Protein 6XEP (pdb70)

CATH classification: 3.30.1330.10 (+1 more: 3.90.650.10)

Sequence (316 aa):
HHHHMSLAEFALIDRRIRARTLERDDDILLGIIGGDDAALLQPRANEQLVVTTADTLNSGVHFPVETRAFDIGWKTLAVNLSDDLAAMGARPAWCTLALSLPEASEDWIEEAFGDGFFALADQHDDIALIGGDTTRGPLSLSVTAMMGQVGRGQALRRDRAQQLGDDIWVSGTLGDAAGALRLWQQGALNLATATLLADYESSLRLRLLRPTPRVTLGLRLRAFAHAAVDVSSDGLLADLGHIAARSNVAAHVDADSLPISHALRELLGRDDARDCALRGGDDYELCFTAAADQRDALHYLAEESLDLPLTRIGRIADGQGVHVDGEAA

Nearest PDB structures (foldseek):
  6xep-assembly1_A-2  TM=1.003E+00  e=5.462E-72  Stenotrophomonas maltophilia K279a
  3mcq-assembly1_A-2  TM=9.379E-01  e=2.628E-37  Methylobacillus flagellatus KT
  6mfm-assembly1_B  TM=8.811E-01  e=3.855E-36  Acinetobacter baumannii
  7du3-assembly1_A  TM=8.772E-01  e=8.589E-35  Pseudomonas aeruginosa
  2zau-assembly1_C-2  TM=7.663E-01  e=7.505E-19  Aquifex aeolicus

Foldseek 3Di:
DFDKDKAPRDLCNVVLVVLQVPPPQWAADNPHRFIDGHDDPQKDKDKDKDKDADVPLDDNLAALLLCLQQQVLVRLLQCLQFLFQWEEKEKEWAAQDDDSVSVVSNVNNNCVQCVVRSYHYGMYIYGYDHTMMMMMIMTIGGVPQTAALAFFDAQWFKKWWAAFQLLVLLVVCVVVVNADLNDADPPVLNNVSSCLNRRAHAPNVNSNVCSVFFGHKFWAAQFQQVTNQSSQVNNVWEWEFELVQGHHDPSLPVPDPPVSSSCSRGGNGGNSIMMTIGHPVCPVVVVVVCVVVVIDMTGTTGIHHDGGYHYPRHRD

Structure (mmCIF, N/CA/C/O backbone):
data_6XEP
#
_entry.id   6XEP
#
_cell.length_a   80.440
_cell.length_b   88.810
_cell.length_c   44.270
_cell.angle_alpha   90.000
_cell.angle_beta   90.000
_cell.angle_gamma   90.000
#
_symmetry.space_group_name_H-M   'P 21 21 2'
#
loop_
_entity.id
_entity.type
_entity.pdbx_description
1 polymer 'Thiamine-monophosphate kinase'
2 non-polymer 1,2-ETHANEDIOL
3 non-polymer 'SODIUM ION'
4 water water
#
loop_
_atom_site.group_PDB
_atom_site.id
_atom_site.type_symbol
_atom_site.label_atom_id
_atom_site.label_alt_id
_atom_site.label_comp_id
_atom_site.label_asym_id
_atom_site.label_entity_id
_atom_site.label_seq_id
_atom_site.pdbx_PDB_ins_code
_atom_site.Cartn_x
_atom_site.Cartn_y
_atom_site.Cartn_z
_atom_site.occupancy
_atom_site.B_iso_or_equiv
_atom_site.auth_seq_id
_atom_site.auth_comp_id
_atom_site.auth_asym_id
_atom_site.auth_atom_id
_atom_site.pdbx_PDB_model_num
ATOM 1 N N . HIS A 1 5 ? 56.04938 37.26757 56.72123 1.000 54.88666 -3 HIS A N 1
ATOM 2 C CA . HIS A 1 5 ? 54.87873 36.83936 55.97004 1.000 44.11577 -3 HIS A CA 1
ATOM 3 C C . HIS A 1 5 ? 54.43691 37.92013 54.99235 1.000 42.43963 -3 HIS A C 1
ATOM 4 O O . HIS A 1 5 ? 55.27069 38.58962 54.40806 1.000 33.61744 -3 HIS A O 1
ATOM 6 N N . HIS A 1 6 ? 53.11589 38.05137 54.83870 1.000 39.46719 -2 HIS A N 1
ATOM 7 C CA . HIS A 1 6 ? 52.37290 38.96802 53.96320 1.000 32.54202 -2 HIS A CA 1
ATOM 8 C C . HIS A 1 6 ? 52.47261 38.61463 52.48263 1.000 39.05042 -2 HIS A C 1
ATOM 9 O O . HIS A 1 6 ? 52.04096 39.41184 51.63391 1.000 36.69165 -2 HIS A O 1
ATOM 16 N N . HIS A 1 7 ? 52.95299 37.41760 52.15343 1.000 33.01106 -1 HIS A N 1
ATOM 17 C CA . HIS A 1 7 ? 53.03057 36.95637 50.77182 1.000 31.63122 -1 HIS A CA 1
ATOM 18 C C . HIS A 1 7 ? 51.70706 37.13897 50.02905 1.000 28.45125 -1 HIS A C 1
ATOM 19 O O . HIS A 1 7 ? 50.61820 36.94453 50.58583 1.000 25.04148 -1 HIS A O 1
ATOM 26 N N . HIS A 1 8 ? 51.81063 37.55007 48.76423 1.000 24.46681 0 HIS A N 1
ATOM 27 C CA . HIS A 1 8 ? 50.68289 37.54858 47.83778 1.000 25.18826 0 HIS A CA 1
ATOM 28 C C . HIS A 1 8 ? 50.70006 36.25791 47.02854 1.000 35.30705 0 HIS A C 1
ATOM 29 O O . HIS A 1 8 ? 51.72061 35.91289 46.42831 1.000 36.75596 0 HIS A O 1
ATOM 36 N N . MET A 1 9 ? 49.57498 35.56138 46.98827 1.000 32.97669 1 MET A N 1
ATOM 37 C CA . MET A 1 9 ? 49.43868 34.36600 46.16347 1.000 32.35218 1 MET A CA 1
ATOM 38 C C . MET A 1 9 ? 48.58229 34.73556 44.95895 1.000 36.02782 1 MET A C 1
ATOM 39 O O . MET A 1 9 ? 47.39867 35.05413 45.11121 1.000 40.30121 1 MET A O 1
ATOM 44 N N . SER A 1 10 ? 49.17000 34.70956 43.77106 1.000 33.44043 2 SER A N 1
ATOM 45 C CA . SER A 1 10 ? 48.38405 34.92260 42.56332 1.000 43.38258 2 SER A CA 1
ATOM 46 C C . SER A 1 10 ? 47.97346 33.55933 41.99096 1.000 55.73059 2 SER A C 1
ATOM 47 O O . SER A 1 10 ? 48.03943 32.53323 42.67814 1.000 44.34142 2 SER A O 1
ATOM 50 N N . LEU A 1 11 ? 47.53910 33.54244 40.72682 1.000 61.01230 3 LEU A N 1
ATOM 51 C CA . LEU A 1 11 ? 47.18729 32.33340 39.98706 1.000 50.23709 3 LEU A CA 1
ATOM 52 C C . LEU A 1 11 ? 48.27958 31.27084 40.10310 1.000 47.32041 3 LEU A C 1
ATOM 53 O O . LEU A 1 11 ? 49.41840 31.58727 40.46636 1.000 59.35778 3 LEU A O 1
ATOM 58 N N . ALA A 1 12 ? 47.92681 30.01226 39.81869 1.000 53.75576 4 ALA A N 1
ATOM 59 C CA . ALA A 1 12 ? 48.78689 28.83066 39.91821 1.000 47.24666 4 ALA A CA 1
ATOM 60 C C . ALA A 1 12 ? 48.92116 28.38894 41.37074 1.000 47.25791 4 ALA A C 1
ATOM 61 O O . ALA A 1 12 ? 48.92206 27.18830 41.66255 1.000 45.02345 4 ALA A O 1
ATOM 63 N N . GLU A 1 13 ? 49.02233 29.35291 42.28818 1.000 55.03319 5 GLU A N 1
ATOM 64 C CA . GLU A 1 13 ? 48.99741 29.07447 43.71825 1.000 45.07168 5 GLU A CA 1
ATOM 65 C C . GLU A 1 13 ? 47.58692 29.09396 44.30670 1.000 39.79299 5 GLU A C 1
ATOM 66 O O . GLU A 1 13 ? 47.40792 28.66545 45.45198 1.000 36.60891 5 GLU A O 1
ATOM 68 N N . PHE A 1 14 ? 46.59557 29.59063 43.56401 1.000 29.99135 6 PHE A N 1
ATOM 69 C CA . PHE A 1 14 ? 45.23117 29.67341 44.07483 1.000 28.49415 6 PHE A CA 1
ATOM 70 C C . PHE A 1 14 ? 44.72906 28.30065 44.48520 1.000 27.96524 6 PHE A C 1
ATOM 71 O O . PHE A 1 14 ? 44.93180 27.31802 43.77408 1.000 25.85732 6 PHE A O 1
ATOM 79 N N . ALA A 1 15 ? 44.05119 28.23073 45.63419 1.000 30.69670 7 ALA A N 1
ATOM 80 C CA . ALA A 1 15 ? 43.41399 26.97143 46.00338 1.000 34.00552 7 ALA A CA 1
ATOM 81 C C . ALA A 1 15 ? 42.38125 26.55254 44.96193 1.000 26.85900 7 ALA A C 1
ATOM 82 O O . ALA A 1 15 ? 42.13391 25.35646 44.78155 1.000 32.66904 7 ALA A O 1
ATOM 84 N N . LEU A 1 16 ? 41.80263 27.52184 44.24996 1.000 24.52193 8 LEU A N 1
ATOM 85 C CA . LEU A 1 16 ? 40.74926 27.28696 43.27363 1.000 20.15321 8 LEU A CA 1
ATOM 86 C C . LEU A 1 16 ? 41.28208 27.02801 41.86334 1.000 22.36771 8 LEU A C 1
ATOM 87 O O . LEU A 1 16 ? 40.49094 26.99250 40.91490 1.000 18.81592 8 LEU A O 1
ATOM 92 N N . ILE A 1 17 ? 42.59346 26.84655 41.69838 1.000 21.55662 9 ILE A N 1
ATOM 93 C CA . ILE A 1 17 ? 43.16713 26.88469 40.35244 1.000 21.22968 9 ILE A CA 1
ATOM 94 C C . ILE A 1 17 ? 42.61032 25.76473 39.47378 1.000 19.59226 9 ILE A C 1
ATOM 95 O O . ILE A 1 17 ? 42.41734 25.94826 38.26372 1.000 17.25606 9 ILE A O 1
ATOM 100 N N . ASP A 1 18 ? 42.34410 24.58706 40.04590 1.000 19.90752 10 ASP A N 1
ATOM 101 C CA . ASP A 1 18 ? 41.83678 23.50080 39.20710 1.000 23.61725 10 ASP A CA 1
ATOM 102 C C . ASP A 1 18 ? 40.47437 23.85684 38.62714 1.000 18.90574 10 ASP A C 1
ATOM 103 O O . ASP A 1 18 ? 40.21424 23.65843 37.43476 1.000 17.59558 10 ASP A O 1
ATOM 108 N N . ARG A 1 19 ? 39.58284 24.38179 39.45855 1.000 14.91921 11 ARG A N 1
ATOM 109 C CA A ARG A 1 19 ? 38.28020 24.80539 38.95928 0.472 18.39154 11 ARG A CA 1
ATOM 110 C CA B ARG A 1 19 ? 38.28447 24.79072 38.94113 0.528 18.40619 11 ARG A CA 1
ATOM 111 C C . ARG A 1 19 ? 38.40536 26.00161 38.02091 1.000 15.98860 11 ARG A C 1
ATOM 112 O O . ARG A 1 19 ? 37.65180 26.10590 37.04545 1.000 16.19871 11 ARG A O 1
ATOM 127 N N . ILE A 1 20 ? 39.36027 26.90516 38.28228 1.000 13.12606 12 ILE A N 1
ATOM 128 C CA . ILE A 1 20 ? 39.60211 28.00723 37.35094 1.000 14.15996 12 ILE A CA 1
ATOM 129 C C . ILE A 1 20 ? 39.97344 27.46847 35.97493 1.000 13.69283 12 ILE A C 1
ATOM 130 O O . ILE A 1 20 ? 39.37974 27.84602 34.95985 1.000 17.86904 12 ILE A O 1
ATOM 135 N N . ARG A 1 21 ? 40.96853 26.57608 35.92028 1.000 20.02865 13 ARG A N 1
ATOM 136 C CA . ARG A 1 21 ? 41.43422 26.07317 34.63122 1.000 16.70839 13 ARG A CA 1
ATOM 137 C C . ARG A 1 21 ? 40.35242 25.27584 33.91560 1.000 23.44464 13 ARG A C 1
ATOM 138 O O . ARG A 1 21 ? 40.25356 25.32292 32.68567 1.000 24.19268 13 ARG A O 1
ATOM 146 N N . ALA A 1 22 ? 39.53887 24.52327 34.66353 1.000 17.67693 14 ALA A N 1
ATOM 147 C CA . ALA A 1 22 ? 38.48606 23.75126 34.02161 1.000 19.29967 14 ALA A CA 1
ATOM 148 C C . ALA A 1 22 ? 37.58055 24.66318 33.21025 1.000 23.87958 14 ALA A C 1
ATOM 149 O O . ALA A 1 22 ? 37.08157 24.27491 32.14229 1.000 24.60185 14 ALA A O 1
ATOM 151 N N . ARG A 1 23 ? 37.41153 25.89382 33.67277 1.000 18.88218 15 ARG A N 1
ATOM 152 C CA . ARG A 1 23 ? 36.54876 26.85532 33.00673 1.000 20.13138 15 ARG A CA 1
ATOM 153 C C . ARG A 1 23 ? 37.26108 27.63232 31.89992 1.000 27.51527 15 ARG A C 1
ATOM 154 O O . ARG A 1 23 ? 36.64459 27.91863 30.87041 1.000 29.60906 15 ARG A O 1
ATOM 162 N N . THR A 1 24 ? 38.55174 27.94319 32.04788 1.000 18.81826 16 THR A N 1
ATOM 163 C CA . THR A 1 24 ? 39.25127 28.60312 30.94694 1.000 18.62224 16 THR A CA 1
ATOM 164 C C . THR A 1 24 ? 39.52837 27.65380 29.78127 1.000 23.14858 16 THR A C 1
ATOM 165 O O . THR A 1 24 ? 39.71707 28.11344 28.64935 1.000 22.53363 16 THR A O 1
ATOM 169 N N . LEU A 1 25 ? 39.55684 26.33578 30.02408 1.000 22.53183 17 LEU A N 1
ATOM 170 C CA . LEU A 1 25 ? 39.78898 25.39869 28.93382 1.000 24.27526 17 LEU A CA 1
ATOM 171 C C . LEU A 1 25 ? 38.67880 25.47915 27.89373 1.000 28.28261 17 LEU A C 1
ATOM 172 O O . LEU A 1 25 ? 38.92339 25.23645 26.70991 1.000 34.65820 17 LEU A O 1
ATOM 177 N N . GLU A 1 26 ? 37.46405 25.84801 28.30699 1.000 25.80564 18 GLU A N 1
ATOM 178 C CA . GLU A 1 26 ? 36.32014 25.89794 27.40681 1.000 36.82915 18 GLU A CA 1
ATOM 179 C C . GLU A 1 26 ? 36.02107 27.30668 26.90228 1.000 35.18341 18 GLU A C 1
ATOM 180 O O . GLU A 1 26 ? 34.92825 27.54638 26.38084 1.000 40.63324 18 GLU A O 1
ATOM 186 N N . ARG A 1 27 ? 36.95601 28.24290 27.05880 1.000 29.67110 19 ARG A N 1
ATOM 187 C CA . ARG A 1 27 ? 36.78124 29.63465 26.64428 1.000 23.38993 19 ARG A CA 1
ATOM 188 C C . ARG A 1 27 ? 37.85418 29.94846 25.61207 1.000 24.81144 19 ARG A C 1
ATOM 189 O O . ARG A 1 27 ? 39.04363 29.95600 25.94194 1.000 27.46802 19 ARG A O 1
ATOM 197 N N . ASP A 1 28 ? 37.45769 30.21180 24.36318 1.000 23.87047 20 ASP A N 1
ATOM 198 C CA A ASP A 1 28 ? 38.46651 30.48425 23.34540 0.426 27.45013 20 ASP A CA 1
ATOM 199 C CA B ASP A 1 28 ? 38.45362 30.49201 23.33455 0.574 27.45112 20 ASP A CA 1
ATOM 200 C C . ASP A 1 28 ? 39.09058 31.87272 23.47560 1.000 26.86677 20 ASP A C 1
ATOM 201 O O . ASP A 1 28 ? 40.08449 32.14880 22.79270 1.000 30.75644 20 ASP A O 1
ATOM 210 N N . ASP A 1 29 ? 38.55329 32.74446 24.33402 1.000 22.82787 21 ASP A N 1
ATOM 211 C CA . ASP A 1 29 ? 39.09211 34.08708 24.54513 1.000 23.40187 21 ASP A CA 1
ATOM 212 C C . ASP A 1 29 ? 40.04937 34.15926 25.73078 1.000 19.88127 21 ASP A C 1
ATOM 213 O O . ASP A 1 29 ? 40.48782 35.25300 26.09700 1.000 21.25985 21 ASP A O 1
ATOM 218 N N . ILE A 1 30 ? 40.37381 33.02611 26.34328 1.000 17.53121 22 ILE A N 1
ATOM 219 C CA . ILE A 1 30 ? 41.23894 32.98364 27.51591 1.000 17.63343 22 ILE A CA 1
ATOM 220 C C . ILE A 1 30 ? 42.31057 31.93672 27.26929 1.000 20.45869 22 ILE A C 1
ATOM 221 O O . ILE A 1 30 ? 41.99426 30.76185 27.04813 1.000 23.75808 22 ILE A O 1
ATOM 226 N N . LEU A 1 31 ? 43.56421 32.34806 27.32161 1.000 18.40848 23 LEU A N 1
ATOM 227 C CA . LEU A 1 31 ? 44.69158 31.43462 27.17744 1.000 20.47382 23 LEU A CA 1
ATOM 228 C C . LEU A 1 31 ? 45.27401 31.23617 28.57203 1.000 24.74586 23 LEU A C 1
ATOM 229 O O . LEU A 1 31 ? 45.85146 32.16700 29.14184 1.000 19.59051 23 LEU A O 1
ATOM 234 N N . LEU A 1 32 ? 45.09969 30.03789 29.13508 1.000 21.61085 24 LEU A N 1
ATOM 235 C CA . LEU A 1 32 ? 45.60341 29.75269 30.48554 1.000 23.81900 24 LEU A CA 1
ATOM 236 C C . LEU A 1 32 ? 45.94659 28.25900 30.55338 1.000 28.79261 24 LEU A C 1
ATOM 237 O O . LEU A 1 32 ? 45.09269 27.42319 30.85264 1.000 36.26192 24 LEU A O 1
ATOM 242 N N . GLY A 1 33 ? 47.18893 27.94622 30.28823 1.000 34.61776 25 GLY A N 1
ATOM 243 C CA . GLY A 1 33 ? 47.60860 26.56138 30.29201 1.000 38.69589 25 GLY A CA 1
ATOM 244 C C . GLY A 1 33 ? 47.99706 26.07559 31.67048 1.000 36.56225 25 GLY A C 1
ATOM 245 O O . GLY A 1 33 ? 48.09879 26.84828 32.62808 1.000 28.86358 25 GLY A O 1
ATOM 246 N N A ILE A 1 34 ? 48.18655 24.75599 31.75912 0.496 35.67944 26 ILE A N 1
ATOM 247 N N B ILE A 1 34 ? 48.20475 24.75805 31.76209 0.504 35.67532 26 ILE A N 1
ATOM 248 C CA A ILE A 1 34 ? 48.85885 24.18548 32.91323 0.496 34.81757 26 ILE A CA 1
ATOM 249 C CA B ILE A 1 34 ? 48.62029 24.14708 33.02096 0.504 34.57881 26 ILE A CA 1
ATOM 250 C C A ILE A 1 34 ? 50.22402 24.83631 33.02530 0.496 27.92430 26 ILE A C 1
ATOM 251 C C B ILE A 1 34 ? 49.88388 24.81512 33.53878 0.504 28.67721 26 ILE A C 1
ATOM 252 O O A ILE A 1 34 ? 50.89629 25.09076 32.01852 0.496 32.26287 26 ILE A O 1
ATOM 253 O O B ILE A 1 34 ? 49.99123 25.14766 34.72438 0.504 33.06950 26 ILE A O 1
ATOM 262 N N A GLY A 1 35 ? 50.63604 25.12339 34.24382 0.496 29.96979 27 GLY A N 1
ATOM 263 N N B GLY A 1 35 ? 50.85333 25.02537 32.65989 0.504 29.81044 27 GLY A N 1
ATOM 264 C CA A GLY A 1 35 ? 51.87715 25.86725 34.39693 0.496 36.24185 27 GLY A CA 1
ATOM 265 C CA B GLY A 1 35 ? 52.08428 25.68206 33.03714 0.504 29.88442 27 GLY A CA 1
ATOM 266 C C A GLY A 1 35 ? 51.76607 27.37592 34.28215 0.496 37.17629 27 GLY A C 1
ATOM 267 C C B GLY A 1 35 ? 52.06510 27.16238 32.72366 0.504 33.69260 27 GLY A C 1
ATOM 268 O O A GLY A 1 35 ? 52.31549 28.08891 35.12868 0.496 36.85941 27 GLY A O 1
ATOM 269 O O B GLY A 1 35 ? 52.94562 27.66034 32.01460 0.504 33.72835 27 GLY A O 1
ATOM 270 N N . ASP A 1 36 ? 51.06751 27.87573 33.24916 1.000 36.30107 28 ASP A N 1
ATOM 271 C CA . ASP A 1 36 ? 50.92016 29.31381 33.02299 1.000 29.78840 28 ASP A CA 1
ATOM 272 C C . ASP A 1 36 ? 50.65450 30.03987 34.32613 1.000 28.00179 28 ASP A C 1
ATOM 273 O O . ASP A 1 36 ? 49.81303 29.61839 35.12626 1.000 35.49467 28 ASP A O 1
ATOM 278 N N . ASP A 1 37 ? 51.35959 31.14537 34.52390 1.000 28.04808 29 ASP A N 1
ATOM 279 C CA . ASP A 1 37 ? 51.24406 31.92413 35.74367 1.000 24.65617 29 ASP A CA 1
ATOM 280 C C . ASP A 1 37 ? 50.25475 33.07074 35.62038 1.000 30.51661 29 ASP A C 1
ATOM 281 O O . ASP A 1 37 ? 49.93375 33.70314 36.62754 1.000 25.23809 29 ASP A O 1
ATOM 286 N N . ALA A 1 38 ? 49.76271 33.34927 34.41885 1.000 20.33688 30 ALA A N 1
ATOM 287 C CA . ALA A 1 38 ? 48.77922 34.40470 34.23105 1.000 18.41533 30 ALA A CA 1
ATOM 288 C C . ALA A 1 38 ? 48.04819 34.13710 32.92613 1.000 19.59290 30 ALA A C 1
ATOM 289 O O . ALA A 1 38 ? 48.62011 33.57776 31.98600 1.000 20.14166 30 ALA A O 1
ATOM 291 N N . ALA A 1 39 ? 46.79303 34.54664 32.87816 1.000 16.03722 31 ALA A N 1
ATOM 292 C CA . ALA A 1 39 ? 45.97621 34.32288 31.69863 1.000 17.54939 31 ALA A CA 1
ATOM 293 C C . ALA A 1 39 ? 46.16922 35.45082 30.69274 1.000 21.74528 31 ALA A C 1
ATOM 294 O O . ALA A 1 39 ? 46.34256 36.61460 31.06081 1.000 20.29990 31 ALA A O 1
ATOM 296 N N . LEU A 1 40 ? 46.13245 35.10075 29.41820 1.000 17.42751 32 LEU A N 1
ATOM 297 C CA . LEU A 1 40 ? 46.08817 36.09155 28.35010 1.000 18.00053 32 LEU A CA 1
ATOM 298 C C . LEU A 1 40 ? 44.64457 36.17178 27.87207 1.000 18.98933 32 LEU A C 1
ATOM 299 O O . LEU A 1 40 ? 44.05613 35.14881 27.50852 1.000 17.62542 32 LEU A O 1
ATOM 304 N N . LEU A 1 41 ? 44.07291 37.37493 27.87849 1.000 18.34900 33 LEU A N 1
ATOM 305 C CA . LEU A 1 41 ? 42.67965 37.57097 27.50331 1.000 20.14396 33 LEU A CA 1
ATOM 306 C C . LEU A 1 41 ? 42.57296 38.24907 26.14162 1.000 21.02994 33 LEU A C 1
ATOM 307 O O . LEU A 1 41 ? 43.35709 39.15596 25.81894 1.000 21.59611 33 LEU A O 1
ATOM 312 N N . GLN A 1 42 ? 41.59831 37.80601 25.34329 1.000 18.67381 34 GLN A N 1
ATOM 313 C CA . GLN A 1 42 ? 41.36950 38.37647 24.01880 1.000 19.40121 34 GLN A CA 1
ATOM 314 C C . GLN A 1 42 ? 40.05468 39.14995 24.00376 1.000 24.89629 34 GLN A C 1
ATOM 315 O O . GLN A 1 42 ? 38.97526 38.53726 23.94168 1.000 23.28880 34 GLN A O 1
ATOM 321 N N . PRO A 1 43 ? 40.08066 40.47939 24.06760 1.000 21.13059 35 PRO A N 1
ATOM 322 C CA . PRO A 1 43 ? 38.83185 41.24378 23.99524 1.000 27.30041 35 PRO A CA 1
ATOM 323 C C . PRO A 1 43 ? 38.23576 41.13829 22.60357 1.000 34.28831 35 PRO A C 1
ATOM 324 O O . PRO A 1 43 ? 38.91426 40.78377 21.63704 1.000 31.83249 35 PRO A O 1
ATOM 328 N N . ARG A 1 44 ? 36.94888 41.45481 22.49596 1.000 30.37470 36 ARG A N 1
ATOM 329 C CA . ARG A 1 44 ? 36.38163 41.62363 21.15973 1.000 35.61779 36 ARG A CA 1
ATOM 330 C C . ARG A 1 44 ? 36.79793 42.97913 20.59729 1.000 32.05178 36 ARG A C 1
ATOM 331 O O . ARG A 1 44 ? 36.65349 44.01632 21.25707 1.000 36.09375 36 ARG A O 1
ATOM 339 N N . ALA A 1 45 ? 37.31990 42.95620 19.36768 1.000 37.31776 37 ALA A N 1
ATOM 340 C CA . ALA A 1 45 ? 37.93653 44.14167 18.78347 1.000 43.48497 37 ALA A CA 1
ATOM 341 C C . ALA A 1 45 ? 36.94449 45.28783 18.62106 1.000 41.71562 37 ALA A C 1
ATOM 342 O O . ALA A 1 45 ? 37.28937 46.45203 18.86719 1.000 46.70104 37 ALA A O 1
ATOM 344 N N . ASN A 1 46 ? 35.72067 44.99598 18.18319 1.000 32.30280 38 ASN A N 1
ATOM 345 C CA . ASN A 1 46 ? 34.75661 46.06991 17.96446 1.000 32.74433 38 ASN A CA 1
ATOM 346 C C . ASN A 1 46 ? 33.92163 46.38104 19.19756 1.000 31.49682 38 ASN A C 1
ATOM 347 O O . ASN A 1 46 ? 33.03179 47.23179 19.11826 1.000 47.14497 38 ASN A O 1
ATOM 349 N N . GLU A 1 47 ? 34.19109 45.74361 20.33265 1.000 24.41047 39 GLU A N 1
ATOM 350 C CA . GLU A 1 47 ? 33.44169 46.01806 21.54673 1.000 22.87490 39 GLU A CA 1
ATOM 351 C C . GLU A 1 47 ? 34.29957 46.81894 22.51668 1.000 31.42837 39 GLU A C 1
ATOM 352 O O . GLU A 1 47 ? 35.52723 46.87818 22.40317 1.000 27.67150 39 GLU A O 1
ATOM 358 N N . GLN A 1 48 ? 33.63219 47.47159 23.45272 1.000 26.40190 40 GLN A N 1
ATOM 359 C CA . GLN A 1 48 ? 34.31816 48.20774 24.50091 1.000 25.44836 40 GLN A CA 1
ATOM 360 C C . GLN A 1 48 ? 34.21933 47.45173 25.81587 1.000 22.96889 40 GLN A C 1
ATOM 361 O O . GLN A 1 48 ? 33.25988 46.71310 26.06035 1.000 22.23469 40 GLN A O 1
ATOM 367 N N . LEU A 1 49 ? 35.23463 47.63518 26.66053 1.000 17.96117 41 LEU A N 1
ATOM 368 C CA . LEU A 1 49 ? 35.26789 47.03457 27.98309 1.000 16.54480 41 LEU A CA 1
ATOM 369 C C . LEU A 1 49 ? 34.73423 48.01147 29.01429 1.000 18.55804 41 LEU A C 1
ATOM 370 O O . LEU A 1 49 ? 35.04047 49.20493 28.96647 1.000 16.67951 41 LEU A O 1
ATOM 375 N N . VAL A 1 50 ? 33.98066 47.49089 29.97116 1.000 17.18934 42 VAL A N 1
ATOM 376 C CA . VAL A 1 50 ? 33.61058 48.25447 31.15698 1.000 16.41153 42 VAL A CA 1
ATOM 377 C C . VAL A 1 50 ? 33.98509 47.42068 32.36502 1.000 20.47428 42 VAL A C 1
ATOM 378 O O . VAL A 1 50 ? 33.93116 46.18893 32.33686 1.000 18.75885 42 VAL A O 1
ATOM 382 N N . VAL A 1 51 ? 34.38737 48.09680 33.42907 1.000 14.09870 43 VAL A N 1
ATOM 383 C CA . VAL A 1 51 ? 34.99408 47.42605 34.56400 1.000 12.98616 43 VAL A CA 1
ATOM 384 C C . VAL A 1 51 ? 34.32233 47.93118 35.82366 1.000 18.35954 43 VAL A C 1
ATOM 385 O O . VAL A 1 51 ? 34.11447 49.14434 35.97551 1.000 19.60405 43 VAL A O 1
ATOM 389 N N . THR A 1 52 ? 33.97904 47.00915 36.71501 1.000 14.11487 44 THR A N 1
ATOM 390 C CA A THR A 1 52 ? 33.37170 47.31892 37.99926 0.673 15.39405 44 THR A CA 1
ATOM 391 C CA B THR A 1 52 ? 33.41588 47.37895 37.99738 0.327 15.53048 44 THR A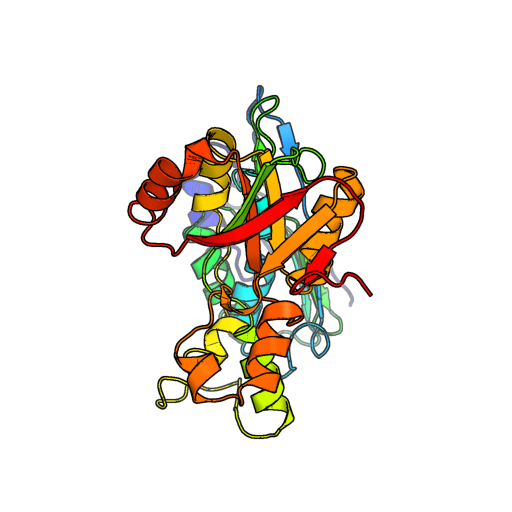 CA 1
ATOM 392 C C . THR A 1 52 ? 34.20756 46.69908 39.10202 1.000 17.92311 44 THR A C 1
ATOM 393 O O . THR A 1 52 ? 34.87824 45.69282 38.88759 1.000 18.58054 44 THR A O 1
ATOM 400 N N . ALA A 1 53 ? 34.15377 47.29504 40.29130 1.000 15.32522 45 ALA A N 1
ATOM 401 C CA . ALA A 1 53 ? 34.91240 46.74128 41.40160 1.000 18.17773 45 ALA A CA 1
ATOM 402 C C . ALA A 1 53 ? 34.15290 47.03858 42.67848 1.000 24.60037 45 ALA A C 1
ATOM 403 O O . ALA A 1 53 ? 33.64360 48.14413 42.85015 1.000 24.00415 45 ALA A O 1
ATOM 405 N N . ASP A 1 54 ? 34.09252 46.05012 43.56236 1.000 23.29243 46 ASP A N 1
ATOM 406 C CA . ASP A 1 54 ? 33.38169 46.16447 44.82911 1.000 19.98866 46 ASP A CA 1
ATOM 407 C C . ASP A 1 54 ? 34.15095 45.36344 45.86273 1.000 21.11441 46 ASP A C 1
ATOM 408 O O . ASP A 1 54 ? 34.71035 44.31204 45.54169 1.000 20.74572 46 ASP A O 1
ATOM 413 N N . THR A 1 55 ? 34.19375 45.85827 47.09388 1.000 14.71070 47 THR A N 1
ATOM 414 C CA . THR A 1 55 ? 34.78673 45.10505 48.18722 1.000 14.87179 47 THR A CA 1
ATOM 415 C C . THR A 1 55 ? 33.69636 44.81114 49.19993 1.000 15.21912 47 THR A C 1
ATOM 416 O O . THR A 1 55 ? 32.91702 45.70244 49.53590 1.000 15.59880 47 THR A O 1
ATOM 420 N N . LEU A 1 56 ? 33.62330 43.56698 49.65826 1.000 13.73032 48 LEU A N 1
ATOM 421 C CA . LEU A 1 56 ? 32.74308 43.19827 50.76118 1.000 13.35764 48 LEU A CA 1
ATOM 422 C C . LEU A 1 56 ? 33.61743 42.86416 51.95657 1.000 12.91398 48 LEU A C 1
ATOM 423 O O . LEU A 1 56 ? 34.51164 42.01453 51.85791 1.000 13.39925 48 LEU A O 1
ATOM 428 N N . ASN A 1 57 ? 33.36075 43.53478 53.07440 1.000 13.29443 49 ASN A N 1
ATOM 429 C CA . ASN A 1 57 ? 34.11686 43.36233 54.30493 1.000 13.25942 49 ASN A CA 1
ATOM 430 C C . ASN A 1 57 ? 33.25547 42.70442 55.37040 1.000 14.44347 49 ASN A C 1
ATOM 431 O O . ASN A 1 57 ? 32.09149 43.07879 55.55465 1.000 14.70715 49 ASN A O 1
ATOM 436 N N . SER A 1 58 ? 33.85763 41.74227 56.08132 1.000 13.48849 50 SER A N 1
ATOM 437 C CA . SER A 1 58 ? 33.18270 41.00452 57.14301 1.000 12.80049 50 SER A CA 1
ATOM 438 C C . SER A 1 58 ? 32.66854 41.94774 58.22412 1.000 15.20935 50 SER A C 1
ATOM 439 O O . SER A 1 58 ? 33.38059 42.84988 58.68399 1.000 14.95961 50 SER A O 1
ATOM 442 N N . GLY A 1 59 ? 31.41229 41.74456 58.62102 1.000 15.16080 51 GLY A N 1
ATOM 443 C CA . GLY A 1 59 ? 30.77273 42.60265 59.58915 1.000 17.11373 51 GLY A CA 1
ATOM 444 C C . GLY A 1 59 ? 30.20145 43.88904 59.03413 1.000 18.02321 51 GLY A C 1
ATOM 445 O O . GLY A 1 59 ? 29.37785 44.52399 59.70837 1.000 21.94075 51 GLY A O 1
ATOM 446 N N . VAL A 1 60 ? 30.59725 44.28675 57.82559 1.000 15.75024 52 VAL A N 1
ATOM 447 C CA . VAL A 1 60 ? 30.14083 45.51945 57.18806 1.000 14.78520 52 VAL A CA 1
ATOM 448 C C . VAL A 1 60 ? 29.10962 45.16696 56.12748 1.000 15.84444 52 VAL A C 1
ATOM 449 O O . VAL A 1 60 ? 27.92586 45.50696 56.25064 1.000 18.55633 52 VAL A O 1
ATOM 453 N N . HIS A 1 61 ? 29.54423 44.46358 55.08171 1.000 11.24621 53 HIS A N 1
ATOM 454 C CA . HIS A 1 61 ? 28.65774 44.14320 53.97733 1.000 13.85501 53 HIS A CA 1
ATOM 455 C C . HIS A 1 61 ? 27.96324 42.80609 54.16576 1.000 13.82334 53 HIS A C 1
ATOM 456 O O . HIS A 1 61 ? 27.05432 42.47354 53.39117 1.000 16.19275 53 HIS A O 1
ATOM 463 N N . PHE A 1 62 ? 28.37791 42.02844 55.16432 1.000 14.03200 54 PHE A N 1
ATOM 464 C CA . PHE A 1 62 ? 27.70692 40.77182 55.47574 1.000 16.29914 54 PHE A CA 1
ATOM 465 C C . PHE A 1 62 ? 27.93689 40.48344 56.94753 1.000 15.12576 54 PHE A C 1
ATOM 466 O O . PHE A 1 62 ? 29.03246 40.76426 57.46786 1.000 14.25233 54 PHE A O 1
ATOM 474 N N . PRO A 1 63 ? 26.92861 39.98267 57.65349 1.000 15.13710 55 PRO A N 1
ATOM 475 C CA . PRO A 1 63 ? 27.14066 39.58834 59.05182 1.000 13.54103 55 PRO A CA 1
ATOM 476 C C . PRO A 1 63 ? 28.23568 38.53811 59.15284 1.000 14.98932 55 PRO A C 1
ATOM 477 O O . PRO A 1 63 ? 28.45478 37.74896 58.23284 1.000 16.11214 55 PRO A O 1
ATOM 481 N N . VAL A 1 64 ? 28.96194 38.56258 60.27189 1.000 16.63914 56 VAL A N 1
ATOM 482 C CA . VAL A 1 64 ? 30.13947 37.70715 60.38134 1.000 20.44406 56 VAL A CA 1
ATOM 483 C C . VAL A 1 64 ? 29.76415 36.23403 60.27228 1.000 17.07475 56 VAL A C 1
ATOM 484 O O . VAL A 1 64 ? 30.53470 35.42785 59.73939 1.000 20.87836 56 VAL A O 1
ATOM 488 N N . GLU A 1 65 ? 28.55915 35.86624 60.69697 1.000 17.13428 57 GLU A N 1
ATOM 489 C CA . GLU A 1 65 ? 28.17016 34.47029 60.63317 1.000 17.95610 57 GLU A CA 1
ATOM 490 C C . GLU A 1 65 ? 27.75732 34.02098 59.22907 1.000 16.96366 57 GLU A C 1
ATOM 491 O O . GLU A 1 65 ? 27.42370 32.85046 59.06663 1.000 15.29787 57 GLU A O 1
ATOM 497 N N . THR A 1 66 ? 27.77500 34.90034 58.22588 1.000 15.90425 58 THR A N 1
ATOM 498 C CA . THR A 1 66 ? 27.45975 34.47768 56.85882 1.000 16.75441 58 THR A CA 1
ATOM 499 C C . THR A 1 66 ? 28.38573 33.33777 56.44048 1.000 16.93843 58 THR A C 1
ATOM 500 O O . THR A 1 66 ? 29.60126 33.39680 56.65264 1.000 13.78698 58 THR A O 1
ATOM 504 N N . ARG A 1 67 ? 27.80688 32.28715 55.86167 1.000 14.45435 59 ARG A N 1
ATOM 505 C CA . ARG A 1 67 ? 28.60173 31.12280 55.47266 1.000 14.30337 59 ARG A CA 1
ATOM 506 C C . ARG A 1 67 ? 29.42009 31.39822 54.21391 1.000 14.12622 59 ARG A C 1
ATOM 507 O O . ARG A 1 67 ? 29.07553 32.24294 53.38871 1.000 13.03490 59 ARG A O 1
ATOM 515 N N . ALA A 1 68 ? 30.52003 30.65011 54.06949 1.000 13.55240 60 ALA A N 1
ATOM 516 C CA . ALA A 1 68 ? 31.44875 30.85176 52.95311 1.000 12.68151 60 ALA A CA 1
ATOM 517 C C . ALA A 1 68 ? 30.75603 30.81658 51.58809 1.000 12.52142 60 ALA A C 1
ATOM 518 O O . ALA A 1 68 ? 31.03035 31.65530 50.72147 1.000 12.18756 60 ALA A O 1
ATOM 520 N N . PHE A 1 69 ? 29.88590 29.82509 51.35510 1.000 13.49570 61 PHE A N 1
ATOM 521 C CA . PHE A 1 69 ? 29.20513 29.75748 50.05841 1.000 12.84520 61 PHE A CA 1
ATOM 522 C C . PHE A 1 69 ? 28.45898 31.05246 49.75966 1.000 14.80604 61 PHE A C 1
ATOM 523 O O . PHE A 1 69 ? 28.49339 31.55629 48.63563 1.000 12.65609 61 PHE A O 1
ATOM 531 N N . ASP A 1 70 ? 27.76067 31.59443 50.74862 1.000 12.73726 62 ASP A N 1
ATOM 532 C CA . ASP A 1 70 ? 26.96428 32.80114 50.51369 1.000 12.47547 62 ASP A CA 1
ATOM 533 C C . ASP A 1 70 ? 27.84053 34.02597 50.31104 1.000 14.76308 62 ASP A C 1
ATOM 534 O O . ASP A 1 70 ? 27.48855 34.92430 49.53495 1.000 11.70719 62 ASP A O 1
ATOM 539 N N . ILE A 1 71 ? 28.98278 34.08080 50.99855 1.000 13.65356 63 ILE A N 1
ATOM 540 C CA . ILE A 1 71 ? 29.93605 35.15724 50.75913 1.000 12.47665 63 ILE A CA 1
ATOM 541 C C . ILE A 1 71 ? 30.46248 35.08473 49.33295 1.000 14.36414 63 ILE A C 1
ATOM 542 O O . ILE A 1 71 ? 30.58323 36.10651 48.64793 1.000 12.49270 63 ILE A O 1
ATOM 547 N N . GLY A 1 72 ? 30.78894 33.87735 48.86401 1.000 12.44989 64 GLY A N 1
ATOM 548 C CA . GLY A 1 72 ? 31.25970 33.73038 47.49512 1.000 12.84014 64 GLY A CA 1
ATOM 549 C C . GLY A 1 72 ? 30.22333 34.14383 46.47021 1.000 14.47391 64 GLY A C 1
ATOM 550 O O . GLY A 1 72 ? 30.52830 34.86874 45.51316 1.000 15.95924 64 GLY A O 1
ATOM 551 N N . TRP A 1 73 ? 28.98117 33.71608 46.66686 1.000 11.89691 65 TRP A N 1
ATOM 552 C CA . TRP A 1 73 ? 27.89852 34.11392 45.76694 1.000 12.89142 65 TRP A CA 1
ATOM 553 C C . TRP A 1 73 ? 27.71085 35.63230 45.76996 1.000 12.92115 65 TRP A C 1
ATOM 554 O O . TRP A 1 73 ? 27.73289 36.28395 44.71702 1.000 11.29133 65 TRP A O 1
ATOM 565 N N . LYS A 1 74 ? 27.52521 36.21377 46.95477 1.000 11.23257 66 LYS A N 1
ATOM 566 C CA . LYS A 1 74 ? 27.12260 37.60944 47.01513 1.000 10.45524 66 LYS A CA 1
ATOM 567 C C . LYS A 1 74 ? 28.23990 38.52784 46.54767 1.000 12.36401 66 LYS A C 1
ATOM 568 O O . LYS A 1 74 ? 27.97317 39.53714 45.88448 1.000 13.54950 66 LYS A O 1
ATOM 574 N N . THR A 1 75 ? 29.50253 38.17185 46.84120 1.000 11.51987 67 THR A N 1
ATOM 575 C CA . THR A 1 75 ? 30.61213 39.01616 46.38963 1.000 12.77857 67 THR A CA 1
ATOM 576 C C . THR A 1 75 ? 30.57830 39.18403 44.87034 1.000 14.88878 67 THR A C 1
ATOM 577 O O . THR A 1 75 ? 30.69317 40.30214 44.34992 1.000 15.74326 67 THR A O 1
ATOM 581 N N . LEU A 1 76 ? 30.35057 38.09426 44.14248 1.000 13.94199 68 LEU A N 1
ATOM 582 C CA . LEU A 1 76 ? 30.24352 38.20564 42.69079 1.000 13.02878 68 LEU A CA 1
ATOM 583 C C . LEU A 1 76 ? 28.92511 38.85646 42.26842 1.000 12.29991 68 LEU A C 1
ATOM 584 O O . LEU A 1 76 ? 28.89440 39.62175 41.30026 1.000 13.17457 68 LEU A O 1
ATOM 589 N N . ALA A 1 77 ? 27.82587 38.54896 42.96156 1.000 10.96730 69 ALA A N 1
ATOM 590 C CA . ALA A 1 77 ? 26.52359 39.07358 42.56306 1.000 12.63596 69 ALA A CA 1
ATOM 591 C C . ALA A 1 77 ? 26.50411 40.60164 42.54247 1.000 12.85127 69 ALA A C 1
ATOM 592 O O . ALA A 1 77 ? 25.85413 41.20377 41.68010 1.000 13.78632 69 ALA A O 1
ATOM 594 N N . VAL A 1 78 ? 27.17922 41.24485 43.49604 1.000 13.19765 70 VAL A N 1
ATOM 595 C CA . VAL A 1 78 ? 27.22100 42.70785 43.51223 1.000 15.76578 70 VAL A CA 1
ATOM 596 C C . VAL A 1 78 ? 27.79912 43.23798 42.20290 1.000 13.74577 70 VAL A C 1
ATOM 597 O O . VAL A 1 78 ? 27.26389 44.16793 41.59153 1.000 14.34342 70 VAL A O 1
ATOM 601 N N . ASN A 1 79 ? 28.90049 42.64190 41.74883 1.000 13.64621 71 ASN A N 1
ATOM 602 C CA . ASN A 1 79 ? 29.55059 43.10991 40.52832 1.000 14.34939 71 ASN A CA 1
ATOM 603 C C . ASN A 1 79 ? 28.71992 42.80986 39.29447 1.000 17.32800 71 ASN A C 1
ATOM 604 O O . ASN A 1 79 ? 28.66142 43.62014 38.35751 1.000 14.17198 71 ASN A O 1
ATOM 609 N N . LEU A 1 80 ? 28.11556 41.62343 39.24761 1.000 12.22730 72 LEU A N 1
ATOM 610 C CA . LEU A 1 80 ? 27.28650 41.28348 38.10770 1.000 12.02020 72 LEU A CA 1
ATOM 611 C C . LEU A 1 80 ? 26.07117 42.19306 38.02808 1.000 13.88480 72 LEU A C 1
ATOM 612 O O . LEU A 1 80 ? 25.61421 42.52026 36.93184 1.000 14.56711 72 LEU A O 1
ATOM 617 N N . SER A 1 81 ? 25.52763 42.58751 39.17957 1.000 15.34576 73 SER A N 1
ATOM 618 C CA . SER A 1 81 ? 24.40121 43.50976 39.17294 1.000 11.31156 73 SER A CA 1
ATOM 619 C C . SER A 1 81 ? 24.81895 44.87324 38.61685 1.000 15.53081 73 SER A C 1
ATOM 620 O O . SER A 1 81 ? 24.04762 45.51825 37.89228 1.000 16.78594 73 SER A O 1
ATOM 623 N N . ASP A 1 82 ? 26.03653 45.31979 38.95268 1.000 13.82680 74 ASP A N 1
ATOM 624 C CA A ASP A 1 82 ? 26.58773 46.55095 38.38407 0.534 17.02119 74 ASP A CA 1
ATOM 625 C CA B ASP A 1 82 ? 26.53984 46.56292 38.37958 0.466 17.01739 74 ASP A CA 1
ATOM 626 C C . ASP A 1 82 ? 26.68574 46.44215 36.86668 1.000 15.82854 74 ASP A C 1
ATOM 627 O O . ASP A 1 82 ? 26.31285 47.36283 36.13012 1.000 15.77049 74 ASP A O 1
ATOM 636 N N . LEU A 1 83 ? 27.22365 45.31428 36.38260 1.000 14.45804 75 LEU A N 1
ATOM 637 C CA . LEU A 1 83 ? 27.34817 45.11414 34.94102 1.000 12.21775 75 LEU A CA 1
ATOM 638 C C . LEU A 1 83 ? 25.98135 45.03890 34.28306 1.000 13.07946 75 LEU A C 1
ATOM 639 O O . LEU A 1 83 ? 25.80097 45.53098 33.16818 1.000 14.43090 75 LEU A O 1
ATOM 644 N N . ALA A 1 84 ? 25.01026 44.41789 34.95582 1.000 12.92955 76 ALA A N 1
ATOM 645 C CA . ALA A 1 84 ? 23.66689 44.29779 34.38535 1.000 15.49529 76 ALA A CA 1
ATOM 646 C C . ALA A 1 84 ? 23.05457 45.65947 34.09995 1.000 17.77084 76 ALA A C 1
ATOM 647 O O . ALA A 1 84 ? 22.43052 45.87079 33.04818 1.000 15.93984 76 ALA A O 1
ATOM 649 N N . ALA A 1 85 ? 23.21165 46.59738 35.03526 1.000 16.74360 77 ALA A N 1
ATOM 650 C CA . ALA A 1 85 ? 22.60500 47.90940 34.89982 1.000 17.15438 77 ALA A CA 1
ATOM 651 C C . ALA A 1 85 ? 23.22472 48.69565 33.76792 1.000 16.10571 77 ALA A C 1
ATOM 652 O O . ALA A 1 85 ? 22.65073 49.69559 33.33891 1.000 18.73593 77 ALA A O 1
ATOM 654 N N . MET A 1 86 ? 24.39179 48.27168 33.28297 1.000 16.03567 78 MET A N 1
ATOM 655 C CA . MET A 1 86 ? 24.99306 48.87232 32.10403 1.000 16.42985 78 MET A CA 1
ATOM 656 C C . MET A 1 86 ? 24.70807 48.08309 30.83737 1.000 17.18420 78 MET A C 1
ATOM 657 O O . MET A 1 86 ? 25.13111 48.49946 29.75848 1.000 18.59092 78 MET A O 1
ATOM 662 N N . GLY A 1 87 ? 23.96717 46.97997 30.94184 1.000 17.27211 79 GLY A N 1
ATOM 663 C CA . GLY A 1 87 ? 23.70546 46.15555 29.77550 1.000 19.43412 79 GLY A CA 1
ATOM 664 C C . GLY A 1 87 ? 24.96043 45.52130 29.21632 1.000 17.43185 79 GLY A C 1
ATOM 665 O O . GLY A 1 87 ? 25.04048 45.26352 28.00683 1.000 18.40187 79 GLY A O 1
ATOM 666 N N . ALA A 1 88 ? 25.94474 45.27588 30.06511 1.000 16.16423 80 ALA A N 1
ATOM 667 C CA . ALA A 1 88 ? 27.21071 44.72475 29.62731 1.000 18.15657 80 ALA A CA 1
ATOM 668 C C . ALA A 1 88 ? 27.18125 43.21286 29.73900 1.000 17.23684 80 ALA A C 1
ATOM 669 O O . ALA A 1 88 ? 26.55558 42.65510 30.63760 1.000 19.11543 80 ALA A O 1
ATOM 671 N N . ARG A 1 89 ? 27.86995 42.55777 28.80683 1.000 19.00524 81 ARG A N 1
ATOM 672 C CA . ARG A 1 89 ? 28.01986 41.10947 28.82009 1.000 15.44968 81 ARG A CA 1
ATOM 673 C C . ARG A 1 89 ? 29.22462 40.73809 29.67631 1.000 14.32070 81 ARG A C 1
ATOM 674 O O . ARG A 1 89 ? 30.36070 41.04541 29.28213 1.000 15.60745 81 ARG A O 1
ATOM 682 N N . PRO A 1 90 ? 29.04180 40.07084 30.82551 1.000 17.52245 82 PRO A N 1
ATOM 683 C CA . PRO A 1 90 ? 30.19682 39.67782 31.64733 1.000 15.75028 82 PRO A CA 1
ATOM 684 C C . PRO A 1 90 ? 31.16736 38.78539 30.88245 1.000 17.13948 82 PRO A C 1
ATOM 685 O O . PRO A 1 90 ? 30.76985 37.94531 30.06920 1.000 17.30517 82 PRO A O 1
ATOM 689 N N . ALA A 1 91 ? 32.45709 38.99614 31.14570 1.000 14.58383 83 ALA A N 1
ATOM 690 C CA . ALA A 1 91 ? 33.52268 38.27975 30.45932 1.000 15.97034 83 ALA A CA 1
ATOM 691 C C . ALA A 1 91 ? 34.46744 37.63718 31.46627 1.000 15.98946 83 ALA A C 1
ATOM 692 O O . ALA A 1 91 ? 34.55951 36.40790 31.53701 1.000 14.39260 83 ALA A O 1
ATOM 694 N N . TRP A 1 92 ? 35.17028 38.46063 32.24029 1.000 13.00080 84 TRP A N 1
ATOM 695 C CA . TRP A 1 92 ? 36.24192 37.98734 33.10551 1.000 11.96713 84 TRP A CA 1
ATOM 696 C C . TRP A 1 92 ? 36.15430 38.67190 34.46683 1.000 11.92497 84 TRP A C 1
ATOM 697 O O . TRP A 1 92 ? 35.56765 39.75000 34.61162 1.000 14.42217 84 TRP A O 1
ATOM 708 N N . CYS A 1 93 ? 36.75593 38.04811 35.47881 1.000 11.32970 85 CYS A N 1
ATOM 709 C CA . CYS A 1 93 ? 36.85361 38.73443 36.76097 1.000 12.64037 85 CYS A CA 1
ATOM 710 C C . CYS A 1 93 ? 38.11517 38.32154 37.50638 1.000 13.32736 85 CYS A C 1
ATOM 711 O O . CYS A 1 93 ? 38.74542 37.30131 37.20852 1.000 13.45085 85 CYS A O 1
ATOM 714 N N . THR A 1 94 ? 38.48412 39.14871 38.48456 1.000 14.99292 86 THR A N 1
ATOM 715 C CA . THR A 1 94 ? 39.56228 38.82872 39.41232 1.000 12.17588 86 THR A CA 1
ATOM 716 C C . THR A 1 94 ? 38.99812 38.81549 40.82158 1.000 13.74849 86 THR A C 1
ATOM 717 O O . THR A 1 94 ? 37.96236 39.41362 41.10707 1.000 16.26316 86 THR A O 1
ATOM 721 N N . LEU A 1 95 ? 39.69115 38.10453 41.69804 1.000 13.19777 87 LEU A N 1
ATOM 722 C CA . LEU A 1 95 ? 39.25527 37.95731 43.08045 1.000 14.54459 87 LEU A CA 1
ATOM 723 C C . LEU A 1 95 ? 40.45995 38.16104 43.97207 1.000 18.80455 87 LEU A C 1
ATOM 724 O O . LEU A 1 95 ? 41.44564 37.43674 43.83868 1.000 19.79871 87 LEU A O 1
ATOM 729 N N . ALA A 1 96 ? 40.37197 39.12387 44.88752 1.000 18.16605 88 ALA A N 1
ATOM 730 C CA . ALA A 1 96 ? 41.44010 39.42036 45.83526 1.000 19.69014 88 ALA A CA 1
ATOM 731 C C . ALA A 1 96 ? 40.88291 39.12765 47.22193 1.000 20.44063 88 ALA A C 1
ATOM 732 O O . ALA A 1 96 ? 40.02133 39.86753 47.71559 1.000 21.93577 88 ALA A O 1
ATOM 734 N N . LEU A 1 97 ? 41.35183 38.03692 47.82721 1.000 17.91950 89 LEU A N 1
ATOM 735 C CA . LEU A 1 97 ? 40.85932 37.54816 49.11026 1.000 17.77659 89 LEU A CA 1
ATOM 736 C C . LEU A 1 97 ? 41.85492 37.89349 50.20916 1.000 17.31524 89 LEU A C 1
ATOM 737 O O . LEU A 1 97 ? 43.03812 37.55894 50.10712 1.000 18.05982 89 LEU A O 1
ATOM 742 N N . SER A 1 98 ? 41.38052 38.57142 51.24777 1.000 17.00841 90 SER A N 1
ATOM 743 C CA . SER A 1 98 ? 42.13126 38.76534 52.47708 1.000 17.08911 90 SER A CA 1
ATOM 744 C C . SER A 1 98 ? 41.52234 37.84003 53.51469 1.000 17.94087 90 SER A C 1
ATOM 745 O O . SER A 1 98 ? 40.32850 37.94536 53.79963 1.000 16.69719 90 SER A O 1
ATOM 748 N N . LEU A 1 99 ? 42.32718 36.92082 54.04809 1.000 17.32771 91 LEU A N 1
ATOM 749 C CA . LEU A 1 99 ? 41.86374 36.00099 55.06942 1.000 22.39295 91 LEU A CA 1
ATOM 750 C C . LEU A 1 99 ? 42.73855 36.09496 56.30800 1.000 19.87200 91 LEU A C 1
ATOM 751 O O . LEU A 1 99 ? 43.96983 36.16363 56.19310 1.000 19.13400 91 LEU A O 1
ATOM 756 N N . PRO A 1 100 ? 42.14034 36.05025 57.50180 1.000 20.01495 92 PRO A N 1
ATOM 757 C CA . PRO A 1 100 ? 42.95075 36.11135 58.72418 1.000 25.62126 92 PRO A CA 1
ATOM 758 C C . PRO A 1 100 ? 43.84549 34.89835 58.89365 1.000 29.91250 92 PRO A C 1
ATOM 759 O O . PRO A 1 100 ? 45.00924 35.03374 59.29818 1.000 30.84205 92 PRO A O 1
ATOM 763 N N . GLU A 1 101 ? 43.32550 33.71327 58.57523 1.000 33.22744 93 GLU A N 1
ATOM 764 C CA . GLU A 1 101 ? 44.03004 32.44930 58.72814 1.000 40.28378 93 GLU A CA 1
ATOM 765 C C . GLU A 1 101 ? 43.75828 31.58995 57.50485 1.000 30.92425 93 GLU A C 1
ATOM 766 O O . GLU A 1 101 ? 42.68967 31.67126 56.89976 1.000 29.31429 93 GLU A O 1
ATOM 772 N N . ALA A 1 102 ? 44.73727 30.77297 57.13424 1.000 34.38594 94 ALA A N 1
ATOM 773 C CA . ALA A 1 102 ? 44.48800 29.76951 56.11327 1.000 33.72802 94 ALA A CA 1
ATOM 774 C C . ALA A 1 102 ? 43.34467 28.87707 56.56770 1.000 33.99325 94 ALA A C 1
ATOM 775 O O . ALA A 1 102 ? 43.31995 28.41637 57.71274 1.000 39.83108 94 ALA A O 1
ATOM 777 N N . SER A 1 103 ? 42.37669 28.66208 55.68319 1.000 34.24817 95 SER A N 1
ATOM 778 C CA . SER A 1 103 ? 41.34534 27.65010 55.90500 1.000 33.92466 95 SER A CA 1
ATOM 779 C C . SER A 1 103 ? 41.01915 27.04558 54.54683 1.000 23.69283 95 SER A C 1
ATOM 780 O O . SER A 1 103 ? 40.30222 27.65960 53.74625 1.000 21.34492 95 SER A O 1
ATOM 783 N N . GLU A 1 104 ? 41.54888 25.84454 54.30344 1.000 28.76195 96 GLU A N 1
ATOM 784 C CA . GLU A 1 104 ? 41.29527 25.15285 53.04493 1.000 33.80060 96 GLU A CA 1
ATOM 785 C C . GLU A 1 104 ? 39.80546 24.94321 52.83345 1.000 26.27364 96 GLU A C 1
ATOM 786 O O . GLU A 1 104 ? 39.28130 25.19255 51.74362 1.000 23.01648 96 GLU A O 1
ATOM 792 N N . ASP A 1 105 ? 39.10383 24.49092 53.87298 1.000 26.40529 97 ASP A N 1
ATOM 793 C CA . ASP A 1 105 ? 37.69265 24.17999 53.69806 1.000 25.33306 97 ASP A CA 1
ATOM 794 C C . ASP A 1 105 ? 36.86107 25.42841 53.45484 1.000 19.12076 97 ASP A C 1
ATOM 795 O O . ASP A 1 105 ? 35.87998 25.37607 52.70994 1.000 17.10335 97 ASP A O 1
ATOM 800 N N . TRP A 1 106 ? 37.22320 26.55322 54.06701 1.000 18.71189 98 TRP A N 1
ATOM 801 C CA . TRP A 1 106 ? 36.45101 27.76835 53.81987 1.000 18.20324 98 TRP A CA 1
ATOM 802 C C . TRP A 1 106 ? 36.60207 28.23079 52.37775 1.000 17.89656 98 TRP A C 1
ATOM 803 O O . TRP A 1 106 ? 35.61784 28.58320 51.73038 1.000 13.14881 98 TRP A O 1
ATOM 814 N N . ILE A 1 107 ? 37.82048 28.20689 51.84661 1.000 16.72342 99 ILE A N 1
ATOM 815 C CA . ILE A 1 107 ? 38.02892 28.68943 50.48695 1.000 17.43066 99 ILE A CA 1
ATOM 816 C C . ILE A 1 107 ? 37.31750 27.79163 49.48936 1.000 15.92518 99 ILE A C 1
ATOM 817 O O . ILE A 1 107 ? 36.76556 28.27146 48.49691 1.000 13.86042 99 ILE A O 1
ATOM 822 N N . GLU A 1 108 ? 37.31738 26.47940 49.73130 1.000 16.98757 100 GLU A N 1
ATOM 823 C CA A GLU A 1 108 ? 36.61210 25.56405 48.83607 0.548 17.71783 100 GLU A CA 1
ATOM 824 C CA B GLU A 1 108 ? 36.61304 25.58461 48.81686 0.452 17.72347 100 GLU A CA 1
ATOM 825 C C . GLU A 1 108 ? 35.11618 25.86551 48.81706 1.000 17.22158 100 GLU A C 1
ATOM 826 O O . GLU A 1 108 ? 34.48184 25.85170 47.75746 1.000 15.15946 100 GLU A O 1
ATOM 837 N N . ALA A 1 109 ? 34.54031 26.13129 49.98877 1.000 13.90005 101 ALA A N 1
ATOM 838 C CA . ALA A 1 109 ? 33.11888 26.45162 50.08481 1.000 12.63463 101 ALA A CA 1
ATOM 839 C C . ALA A 1 109 ? 32.81803 27.81227 49.47886 1.000 12.76994 101 ALA A C 1
ATOM 840 O O . ALA A 1 109 ? 31.77888 28.00251 48.83657 1.000 12.63961 101 ALA A O 1
ATOM 842 N N . PHE A 1 110 ? 33.70266 28.78301 49.69783 1.000 14.11793 102 PHE A N 1
ATOM 843 C CA . PHE A 1 110 ? 33.56384 30.06532 49.02105 1.000 12.31529 102 PHE A CA 1
ATOM 844 C C . PHE A 1 110 ? 33.55942 29.85356 47.51484 1.000 14.66429 102 PHE A C 1
ATOM 845 O O . PHE A 1 110 ? 32.73980 30.43400 46.79985 1.000 13.71284 102 PHE A O 1
ATOM 853 N N . GLY A 1 111 ? 34.45660 28.99553 47.02373 1.000 12.05985 103 GLY A N 1
ATOM 854 C CA . GLY A 1 111 ? 34.51609 28.75520 45.59174 1.000 15.44507 103 GLY A CA 1
ATOM 855 C C . GLY A 1 111 ? 33.23924 28.12360 45.07354 1.000 13.90735 103 GLY A C 1
ATOM 856 O O . GLY A 1 111 ? 32.78021 28.44284 43.97734 1.000 14.16232 103 GLY A O 1
ATOM 857 N N . ASP A 1 112 ? 32.64313 27.22979 45.86443 1.000 14.41592 104 ASP A N 1
ATOM 858 C CA . ASP A 1 112 ? 31.34639 26.66491 45.48889 1.000 12.31322 104 ASP A CA 1
ATOM 859 C C . ASP A 1 112 ? 30.35314 27.76574 45.13708 1.000 15.24429 104 ASP A C 1
ATOM 860 O O . ASP A 1 112 ? 29.67003 27.69976 44.10861 1.000 15.39992 104 ASP A O 1
ATOM 865 N N . GLY A 1 113 ? 30.25167 28.78974 45.98119 1.000 13.59122 105 GLY A N 1
ATOM 866 C CA . GLY A 1 113 ? 29.25182 29.80472 45.75832 1.000 15.54770 105 GLY A CA 1
ATOM 867 C C . GLY A 1 113 ? 29.61444 30.74828 44.63551 1.000 12.60591 105 GLY A C 1
ATOM 868 O O . GLY A 1 113 ? 28.76136 31.14371 43.83958 1.000 11.61150 105 GLY A O 1
ATOM 869 N N . PHE A 1 114 ? 30.90256 31.08576 44.56702 1.000 12.87148 106 PHE A N 1
ATOM 870 C CA . PHE A 1 114 ? 31.40721 31.92263 43.49048 1.000 12.17771 106 PHE A CA 1
ATOM 871 C C . PHE A 1 114 ? 31.13094 31.28570 42.13144 1.000 14.35822 106 PHE A C 1
ATOM 872 O O . PHE A 1 114 ? 30.53363 31.91437 41.24503 1.000 12.52394 106 PHE A O 1
ATOM 880 N N . PHE A 1 115 ? 31.55180 30.02648 41.95438 1.000 12.68860 107 PHE A N 1
ATOM 881 C CA . PHE A 1 115 ? 31.38164 29.36667 40.66859 1.000 13.92481 107 PHE A CA 1
ATOM 882 C C . PHE A 1 115 ? 29.93261 29.01805 40.40638 1.000 14.54031 107 PHE A C 1
ATOM 883 O O . PHE A 1 115 ? 29.51599 28.99810 39.24637 1.000 15.64087 107 PHE A O 1
ATOM 891 N N . ALA A 1 116 ? 29.14816 28.72981 41.44982 1.000 14.10928 108 ALA A N 1
ATOM 892 C CA . ALA A 1 116 ? 27.73368 28.46327 41.20429 1.000 16.77209 108 ALA A CA 1
ATOM 893 C C . ALA A 1 116 ? 27.09358 29.62348 40.46090 1.000 15.47949 108 ALA A C 1
ATOM 894 O O . ALA A 1 116 ? 26.35293 29.41832 39.49418 1.000 16.94875 108 ALA A O 1
ATOM 896 N N . LEU A 1 117 ? 27.38535 30.85453 40.88578 1.000 16.18047 109 LEU A N 1
ATOM 897 C CA . LEU A 1 117 ? 26.84142 32.02682 40.20026 1.000 15.49936 109 LEU A CA 1
ATOM 898 C C . LEU A 1 117 ? 27.61561 32.35917 38.92577 1.000 13.11583 109 LEU A C 1
ATOM 899 O O . LEU A 1 117 ? 27.01090 32.66425 37.89596 1.000 14.66723 109 LEU A O 1
ATOM 904 N N . ALA A 1 118 ? 28.94979 32.29171 38.97564 1.000 15.82214 110 ALA A N 1
ATOM 905 C CA . ALA A 1 118 ? 29.76325 32.64967 37.81766 1.000 14.95436 110 ALA A CA 1
ATOM 906 C C . ALA A 1 118 ? 29.41760 31.80199 36.60200 1.000 17.93809 110 ALA A C 1
ATOM 907 O O . ALA A 1 118 ? 29.33879 32.32260 35.48224 1.000 16.69474 110 ALA A O 1
ATOM 909 N N . ASP A 1 119 ? 29.23175 30.48865 36.79849 1.000 16.39940 111 ASP A N 1
ATOM 910 C CA . ASP A 1 119 ? 28.91875 29.59980 35.68433 1.000 18.33164 111 ASP A CA 1
ATOM 911 C C . ASP A 1 119 ? 27.61107 29.97421 35.00564 1.000 20.97815 111 ASP A C 1
ATOM 912 O O . ASP A 1 119 ? 27.46369 29.77992 33.79447 1.000 21.52958 111 ASP A O 1
ATOM 917 N N . GLN A 1 120 ? 26.64180 30.47013 35.76727 1.000 19.12995 112 GLN A N 1
ATOM 918 C CA . GLN A 1 120 ? 25.35663 30.82661 35.17693 1.000 19.96590 112 GLN A CA 1
ATOM 919 C C . GLN A 1 120 ? 25.45969 31.98821 34.20482 1.000 23.21269 112 GLN A C 1
ATOM 920 O O . GLN A 1 120 ? 24.56763 32.16376 33.37142 1.000 23.76868 112 GLN A O 1
ATOM 926 N N . HIS A 1 121 ? 26.48634 32.82303 34.32752 1.000 18.89597 113 HIS A N 1
ATOM 927 C CA . HIS A 1 121 ? 26.57782 34.03853 33.52788 1.000 22.22363 113 HIS A CA 1
ATOM 928 C C . HIS A 1 121 ? 27.82450 34.05058 32.66553 1.000 24.73673 113 HIS A C 1
ATOM 929 O O . HIS A 1 121 ? 28.15469 35.08614 32.06808 1.000 21.48261 113 HIS A O 1
ATOM 936 N N . ASP A 1 122 ? 28.49717 32.90374 32.57824 1.000 18.24406 114 ASP A N 1
ATOM 937 C CA A ASP A 1 122 ? 29.67498 32.72864 31.73498 0.593 22.15247 114 ASP A CA 1
ATOM 938 C CA B ASP A 1 122 ? 29.67517 32.72892 31.73591 0.407 22.17670 114 ASP A CA 1
ATOM 939 C C . ASP A 1 122 ? 30.71884 33.80666 32.00508 1.000 20.75079 114 ASP A C 1
ATOM 940 O O . ASP A 1 122 ? 31.33575 34.34395 31.08629 1.000 19.93594 114 ASP A O 1
ATOM 949 N N . ILE A 1 123 ? 30.91825 34.13649 33.27929 1.000 16.95512 115 ILE A N 1
ATOM 950 C CA . ILE A 1 123 ? 32.02026 35.01886 33.65365 1.000 15.68729 115 ILE A CA 1
ATOM 951 C C . ILE A 1 123 ? 33.12463 34.15174 34.24589 1.000 17.96090 115 ILE A C 1
ATOM 952 O O . ILE A 1 123 ? 32.86228 33.27319 35.07676 1.000 16.84839 115 ILE A O 1
ATOM 957 N N . ALA A 1 124 ? 34.35004 34.34777 33.77421 1.000 14.69796 116 ALA A N 1
ATO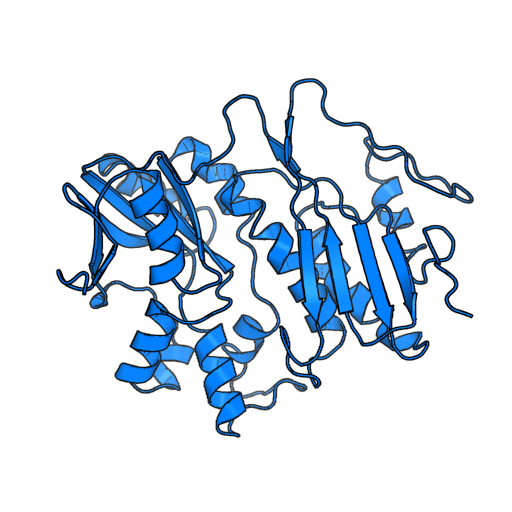M 958 C CA . ALA A 1 124 ? 35.46404 33.47034 34.11207 1.000 13.04677 116 ALA A CA 1
ATOM 959 C C . ALA A 1 124 ? 36.40458 34.17009 35.08375 1.000 14.41946 116 ALA A C 1
ATOM 960 O O . ALA A 1 124 ? 36.92053 35.25084 34.78377 1.000 14.55305 116 ALA A O 1
ATOM 962 N N . LEU A 1 125 ? 36.63988 33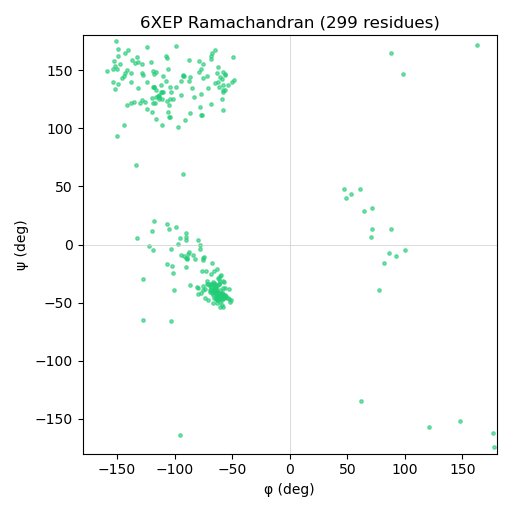.54269 36.24269 1.000 15.24973 117 LEU A N 1
ATOM 963 C CA . LEU A 1 125 ? 37.69060 34.00023 37.14605 1.000 12.32667 117 LEU A CA 1
ATOM 964 C C . LEU A 1 125 ? 39.04271 33.74143 36.48671 1.000 14.43611 117 LEU A C 1
ATOM 965 O O . LEU A 1 125 ? 39.34960 32.59581 36.14957 1.000 15.08609 117 LEU A O 1
ATOM 970 N N . ILE A 1 126 ? 39.85545 34.78094 36.27649 1.000 13.37972 118 ILE A N 1
ATOM 971 C CA . ILE A 1 126 ? 41.10601 34.59527 35.54747 1.000 15.99533 118 ILE A CA 1
ATOM 972 C C . ILE A 1 126 ? 42.33670 35.01214 36.33506 1.000 16.39437 118 ILE A C 1
ATOM 973 O O . ILE A 1 126 ? 43.44911 34.90291 35.81104 1.000 20.57545 118 ILE A O 1
ATOM 978 N N . GLY A 1 127 ? 42.18030 35.50780 37.55729 1.000 19.08422 119 GLY A N 1
ATOM 979 C CA . GLY A 1 127 ? 43.33593 35.88408 38.34975 1.000 22.45056 119 GLY A CA 1
ATOM 980 C C . GLY A 1 127 ? 42.90747 36.48097 39.67398 1.000 22.09791 119 GLY A C 1
ATOM 981 O O . GLY A 1 127 ? 41.72058 36.50884 40.01527 1.000 17.09583 119 GLY A O 1
ATOM 982 N N . GLY A 1 128 ? 43.88812 36.96719 40.40887 1.000 23.57162 120 GLY A N 1
ATOM 983 C CA . GLY A 1 128 ? 43.61107 37.68889 41.63721 1.000 21.86884 120 GLY A CA 1
ATOM 984 C C . GLY A 1 128 ? 44.72399 37.47901 42.65641 1.000 28.87028 120 GLY A C 1
ATOM 985 O O . GLY A 1 128 ? 45.87027 37.21471 42.29207 1.000 27.42235 120 GLY A O 1
ATOM 986 N N . ASP A 1 129 ? 44.34184 37.56851 43.93515 1.000 22.78595 121 ASP A N 1
ATOM 987 C CA . ASP A 1 129 ? 45.28592 37.51533 45.04805 1.000 21.98320 121 ASP A CA 1
ATOM 988 C C . ASP A 1 129 ? 44.64904 36.76545 46.21206 1.000 20.08254 121 ASP A C 1
ATOM 989 O O . ASP A 1 129 ? 43.43917 36.81248 46.39655 1.000 21.92191 121 ASP A O 1
ATOM 994 N N . THR A 1 130 ? 45.46988 36.06059 46.99164 1.000 21.29283 122 THR A N 1
ATOM 995 C CA . THR A 1 130 ? 45.07363 35.58670 48.31534 1.000 17.49968 122 THR A CA 1
ATOM 996 C C . THR A 1 130 ? 46.15348 36.03008 49.28952 1.000 20.87559 122 THR A C 1
ATOM 997 O O . THR A 1 130 ? 47.32851 35.72576 49.08076 1.000 18.58701 122 THR A O 1
ATOM 1001 N N . THR A 1 131 ? 45.77715 36.76364 50.34147 1.000 16.06489 123 THR A N 1
ATOM 1002 C CA . THR A 1 131 ? 46.79655 37.26001 51.25590 1.000 15.94630 123 THR A CA 1
ATOM 1003 C C . THR A 1 131 ? 46.18197 37.39270 52.64509 1.000 17.00579 123 THR A C 1
ATOM 1004 O O . THR A 1 131 ? 44.99236 37.12427 52.84780 1.000 20.28834 123 THR A O 1
ATOM 1008 N N . ARG A 1 132 ? 47.01146 37.74405 53.61499 1.000 17.38049 124 ARG A N 1
ATOM 1009 C CA . ARG A 1 132 ? 46.57842 37.77211 55.00680 1.000 18.76178 124 ARG A CA 1
ATOM 1010 C C . ARG A 1 132 ? 45.95764 39.11724 55.35510 1.000 23.31648 124 ARG A C 1
ATOM 1011 O O . ARG A 1 132 ? 46.44444 40.16784 54.93073 1.000 17.90375 124 ARG A O 1
ATOM 1019 N N . GLY A 1 133 ? 44.88805 39.07495 56.14326 1.000 19.30960 125 GLY A N 1
ATOM 1020 C CA . GLY A 1 133 ? 44.27998 40.27992 56.64360 1.000 17.64093 125 GLY A CA 1
ATOM 1021 C C . GLY A 1 133 ? 42.87906 40.00558 57.14583 1.000 20.89315 125 GLY A C 1
ATOM 1022 O O . GLY A 1 133 ? 42.34674 38.89949 57.00229 1.000 18.82201 125 GLY A O 1
ATOM 1023 N N . PRO A 1 134 ? 42.27380 41.00151 57.78755 1.000 18.11159 126 PRO A N 1
ATOM 1024 C CA . PRO A 1 134 ? 40.84356 40.91731 58.10773 1.000 16.33124 126 PRO A CA 1
ATOM 1025 C C . PRO A 1 134 ? 40.04216 40.49772 56.88279 1.000 15.45840 126 PRO A C 1
ATOM 1026 O O . PRO A 1 134 ? 40.33742 40.90614 55.75988 1.000 17.99058 126 PRO A O 1
ATOM 1030 N N . LEU A 1 135 ? 39.02775 39.65989 57.10335 1.000 17.47328 127 LEU A N 1
ATOM 1031 C CA . LEU A 1 135 ? 38.28749 39.05612 56.00753 1.000 15.79781 127 LEU A CA 1
ATOM 1032 C C . LEU A 1 135 ? 37.68882 40.12877 55.10263 1.000 17.22150 127 LEU A C 1
ATOM 1033 O O . LEU A 1 135 ? 36.83304 40.91350 55.52155 1.000 13.93021 127 LEU A O 1
ATOM 1038 N N . SER A 1 136 ? 38.15314 40.15545 53.86093 1.000 12.94498 128 SER A N 1
ATOM 1039 C CA . SER A 1 136 ? 37.75005 41.16562 52.89116 1.000 15.18557 128 SER A CA 1
ATOM 1040 C C . SER A 1 136 ? 37.86849 40.54118 51.51577 1.000 20.28865 128 SER A C 1
ATOM 1041 O O . SER A 1 136 ? 38.87207 39.88625 51.21239 1.000 17.76531 128 SER A O 1
ATOM 1044 N N . LEU A 1 137 ? 36.83999 40.72753 50.70513 1.000 15.62340 129 LEU A N 1
ATOM 1045 C CA . LEU A 1 137 ? 36.75099 40.13046 49.38239 1.000 17.02804 129 LEU A CA 1
ATOM 1046 C C . LEU A 1 137 ? 36.54362 41.24993 48.37972 1.000 18.20573 129 LEU A C 1
ATOM 1047 O O . LEU A 1 137 ? 35.53229 41.96125 48.43350 1.000 19.07208 129 LEU A O 1
ATOM 1052 N N . SER A 1 138 ? 37.50067 41.42682 47.48000 1.000 18.69230 130 SER A N 1
ATOM 1053 C CA . SER A 1 138 ? 37.42438 42.48117 46.47880 1.000 15.65320 130 SER A CA 1
ATOM 1054 C C . SER A 1 138 ? 37.37866 41.82983 45.10550 1.000 25.66380 130 SER A C 1
ATOM 1055 O O . SER A 1 138 ? 38.29330 41.08514 44.74157 1.000 19.50792 130 SER A O 1
ATOM 1058 N N . VAL A 1 139 ? 36.32518 42.10882 44.34315 1.000 15.39952 131 VAL A N 1
ATOM 1059 C CA . VAL A 1 139 ? 36.16394 41.52312 43.02117 1.000 14.72642 131 VAL A CA 1
ATOM 1060 C C . VAL A 1 139 ? 36.15633 42.64058 41.99374 1.000 17.59267 131 VAL A C 1
ATOM 1061 O O . VAL A 1 139 ? 35.54229 43.69427 42.19474 1.000 19.59205 131 VAL A O 1
ATOM 1065 N N . THR A 1 140 ? 36.88254 42.42430 40.91100 1.000 14.09087 132 THR A N 1
ATOM 1066 C CA . THR A 1 140 ? 36.83671 43.29343 39.75416 1.000 14.45693 132 THR A CA 1
ATOM 1067 C C . THR A 1 140 ? 36.23336 42.47200 38.63606 1.000 17.31411 132 THR A C 1
ATOM 1068 O O . THR A 1 140 ? 36.72400 41.38045 38.35120 1.000 17.29517 132 THR A O 1
ATOM 1072 N N . ALA A 1 141 ? 35.16602 42.97900 38.02579 1.000 14.65463 133 ALA A N 1
ATOM 1073 C CA . ALA A 1 141 ? 34.50025 42.26966 36.94612 1.000 15.62309 133 ALA A CA 1
ATOM 1074 C C . ALA A 1 141 ? 34.57141 43.09633 35.66962 1.000 16.95551 133 ALA A C 1
ATOM 1075 O O . ALA A 1 141 ? 34.34426 44.30889 35.68126 1.000 16.33772 133 ALA A O 1
ATOM 1077 N N . MET A 1 142 ? 34.89374 42.43068 34.57002 1.000 14.90498 134 MET A N 1
ATOM 1078 C CA A MET A 1 142 ? 35.03642 43.07115 33.27609 0.477 14.78795 134 MET A CA 1
ATOM 1079 C CA B MET A 1 142 ? 35.04620 43.06323 33.26577 0.523 14.59561 134 MET A CA 1
ATOM 1080 C C . MET A 1 142 ? 33.95062 42.55050 32.34592 1.000 20.17112 134 MET A C 1
ATOM 1081 O O . MET A 1 142 ? 33.79073 41.33839 32.20064 1.000 16.68583 134 MET A O 1
ATOM 1090 N N . GLY A 1 143 ? 33.19874 43.47462 31.73588 1.000 17.77243 135 GLY A N 1
ATOM 1091 C CA . GLY A 1 143 ? 32.16184 43.13419 30.78810 1.000 16.77069 135 GLY A CA 1
ATOM 1092 C C . GLY A 1 143 ? 32.42472 43.85538 29.47369 1.000 14.42780 135 GLY A C 1
ATOM 1093 O O . GLY A 1 143 ? 33.29090 44.72416 29.38862 1.000 17.64767 135 GLY A O 1
ATOM 1094 N N . GLN A 1 144 ? 31.66897 43.48452 28.44100 1.000 15.28616 136 GLN A N 1
ATOM 1095 C CA . GLN A 1 144 ? 31.86127 44.08352 27.12998 1.000 16.56344 136 GLN A CA 1
ATOM 1096 C C . GLN A 1 144 ? 30.53466 44.58986 26.58780 1.000 17.67675 136 GLN A C 1
ATOM 1097 O O . GLN A 1 144 ? 29.48226 44.01324 26.86846 1.000 19.21954 136 GLN A O 1
ATOM 1103 N N . VAL A 1 145 ? 30.59490 45.68119 25.82230 1.000 18.55993 137 VAL A N 1
ATOM 1104 C CA . VAL A 1 145 ? 29.40803 46.28406 25.21697 1.000 20.85062 137 VAL A CA 1
ATOM 1105 C C . VAL A 1 145 ? 29.71961 46.68707 23.78454 1.000 22.89941 137 VAL A C 1
ATOM 1106 O O . VAL A 1 145 ? 30.80672 47.19642 23.49313 1.000 23.75267 137 VAL A O 1
ATOM 1110 N N . GLY A 1 146 ? 28.76330 46.46418 22.88553 1.000 24.83368 138 GLY A N 1
ATOM 1111 C CA . GLY A 1 146 ? 28.89796 46.98866 21.54155 1.000 27.12752 138 GLY A CA 1
ATOM 1112 C C . GLY A 1 146 ? 28.82867 48.50351 21.54745 1.000 29.35244 138 GLY A C 1
ATOM 1113 O O . GLY A 1 146 ? 28.42393 49.12954 22.52497 1.000 27.29834 138 GLY A O 1
ATOM 1114 N N . ARG A 1 147 ? 29.24381 49.10567 20.43349 1.000 32.89479 139 ARG A N 1
ATOM 1115 C CA . ARG A 1 147 ? 29.27672 50.56244 20.34691 1.000 34.53165 139 ARG A CA 1
ATOM 1116 C C . ARG A 1 147 ? 27.88863 51.14683 20.58312 1.000 35.48946 139 ARG A C 1
ATOM 1117 O O . ARG A 1 147 ? 26.91977 50.75114 19.93191 1.000 31.35896 139 ARG A O 1
ATOM 1119 N N . GLY A 1 148 ? 27.79370 52.06903 21.54509 1.000 30.27937 140 GLY A N 1
ATOM 1120 C CA . GLY A 1 148 ? 26.54979 52.74542 21.86012 1.000 30.78875 140 GLY A CA 1
ATOM 1121 C C . GLY A 1 148 ? 25.50120 51.89468 22.53478 1.000 35.99163 140 GLY A C 1
ATOM 1122 O O . GLY A 1 148 ? 24.37479 52.36390 22.73283 1.000 37.51970 140 GLY A O 1
ATOM 1123 N N . GLN A 1 149 ? 25.83370 50.66017 22.89517 1.000 26.33472 141 GLN A N 1
ATOM 1124 C CA . GLN A 1 149 ? 24.87612 49.71490 23.44965 1.000 23.42034 141 GLN A CA 1
ATOM 1125 C C . GLN A 1 149 ? 24.76831 49.78549 24.96506 1.000 22.41193 141 GLN A C 1
ATOM 1126 O O . GLN A 1 149 ? 23.85835 49.16790 25.52182 1.000 25.24503 141 GLN A O 1
ATOM 1132 N N . ALA A 1 150 ? 25.67437 50.49082 25.64021 1.000 20.64487 142 ALA A N 1
ATOM 1133 C CA . ALA A 1 150 ? 25.62838 50.55319 27.09648 1.000 18.42689 142 ALA A CA 1
ATOM 1134 C C . ALA A 1 150 ? 24.36879 51.26938 27.56446 1.000 18.97102 142 ALA A C 1
ATOM 1135 O O . ALA A 1 150 ? 23.93809 52.25598 26.96564 1.000 23.77578 142 ALA A O 1
ATOM 1137 N N . LEU A 1 151 ? 23.75556 50.74566 28.61910 1.000 18.26179 143 LEU A N 1
ATOM 1138 C CA . LEU A 1 151 ? 22.68170 51.45949 29.28162 1.000 17.39257 143 LEU A CA 1
ATOM 1139 C C . LEU A 1 151 ? 23.26704 52.53505 30.18401 1.000 18.19650 143 LEU A C 1
ATOM 1140 O O . LEU A 1 151 ? 24.34524 52.36739 30.77589 1.000 18.49801 143 LEU A O 1
ATOM 1145 N N . ARG A 1 152 ? 22.51953 53.61727 30.32339 1.000 15.59457 144 ARG A N 1
ATOM 1146 C CA . ARG A 1 152 ? 22.98368 54.80166 31.03466 1.000 19.56592 144 ARG A CA 1
ATOM 1147 C C . ARG A 1 152 ? 21.90563 55.27777 31.99512 1.000 15.79998 144 ARG A C 1
ATOM 1148 O O . ARG A 1 152 ? 20.73474 54.91685 31.86989 1.000 17.70044 144 ARG A O 1
ATOM 1156 N N . ARG A 1 153 ? 22.32368 56.08795 32.96911 1.000 15.04778 145 ARG A N 1
ATOM 1157 C CA . ARG A 1 153 ? 21.41214 56.65832 33.95563 1.000 18.07614 145 ARG A CA 1
ATOM 1158 C C . ARG A 1 153 ? 20.83106 58.00238 33.54426 1.000 19.78864 145 ARG A C 1
ATOM 1159 O O . ARG A 1 153 ? 19.89585 58.47876 34.20188 1.000 18.44292 145 ARG A O 1
ATOM 1167 N N . ASP A 1 154 ? 21.35986 58.63360 32.49542 1.000 16.09525 146 ASP A N 1
ATOM 1168 C CA . ASP A 1 154 ? 21.06294 60.03324 32.21329 1.000 19.15671 146 ASP A CA 1
ATOM 1169 C C . ASP A 1 154 ? 20.10368 60.22243 31.04351 1.000 20.64578 146 ASP A C 1
ATOM 1170 O O . ASP A 1 154 ? 19.90799 61.35736 30.58842 1.000 21.08958 146 ASP A O 1
ATOM 1175 N N . ARG A 1 155 ? 19.44078 59.16547 30.57998 1.000 19.87825 147 ARG A N 1
ATOM 1176 C CA . ARG A 1 155 ? 18.65117 59.27675 29.36235 1.000 19.84010 147 ARG A CA 1
ATOM 1177 C C . ARG A 1 155 ? 17.16647 59.00807 29.57958 1.000 19.02108 147 ARG A C 1
ATOM 1178 O O . ARG A 1 155 ? 16.44775 58.73304 28.61448 1.000 19.58115 147 ARG A O 1
ATOM 1186 N N . ALA A 1 156 ? 16.67644 59.11470 30.80873 1.000 16.28299 148 ALA A N 1
ATOM 1187 C CA . ALA A 1 156 ? 15.23379 59.05308 31.01140 1.000 16.08987 148 ALA A CA 1
ATOM 1188 C C . ALA A 1 156 ? 14.56540 60.19870 30.25532 1.000 22.23039 148 ALA A C 1
ATOM 1189 O O . ALA A 1 156 ? 15.12312 61.29046 30.14206 1.000 18.43711 148 ALA A O 1
ATOM 1191 N N . GLN A 1 157 ? 13.37841 59.93957 29.70326 1.000 18.90440 149 GLN A N 1
ATOM 1192 C CA A GLN A 1 157 ? 12.66288 60.93122 28.91878 0.474 20.08507 149 GLN A CA 1
ATOM 1193 C CA B GLN A 1 157 ? 12.64773 60.90870 28.90151 0.526 20.09391 149 GLN A CA 1
ATOM 1194 C C . GLN A 1 157 ? 11.33746 61.26134 29.58351 1.000 18.11949 149 GLN A C 1
ATOM 1195 O O . GLN A 1 157 ? 10.71050 60.41031 30.21576 1.000 18.67424 149 GLN A O 1
ATOM 1206 N N . LEU A 1 158 ? 10.92115 62.51862 29.43595 1.000 17.20813 150 LEU A N 1
ATOM 1207 C CA . LEU A 1 158 ? 9.61403 62.92219 29.93129 1.000 18.59620 150 LEU A CA 1
ATOM 1208 C C . LEU A 1 158 ? 8.53514 62.00942 29.36637 1.000 21.31867 150 LEU A C 1
ATOM 1209 O O . LEU A 1 158 ? 8.55257 61.66272 28.17936 1.000 18.13822 150 LEU A O 1
ATOM 1214 N N . GLY A 1 159 ? 7.59404 61.61142 30.22293 1.000 16.16349 151 GLY A N 1
ATOM 1215 C CA . GLY A 1 159 ? 6.55906 60.67838 29.83394 1.000 18.79552 151 GLY A CA 1
ATOM 1216 C C . GLY A 1 159 ? 6.90194 59.20106 29.96085 1.000 18.53691 151 GLY A C 1
ATOM 1217 O O . GLY A 1 159 ? 6.00599 58.36323 29.77805 1.000 19.76053 151 GLY A O 1
ATOM 1218 N N . ASP A 1 160 ? 8.15042 58.84434 30.27947 1.000 18.43198 152 ASP A N 1
ATOM 1219 C CA . ASP A 1 160 ? 8.50173 57.43398 30.43927 1.000 16.17546 152 ASP A CA 1
ATOM 1220 C C . ASP A 1 160 ? 7.72620 56.80019 31.59299 1.000 15.61926 152 ASP A C 1
ATOM 1221 O O . ASP A 1 160 ? 7.42818 57.44804 32.60023 1.000 16.74204 152 ASP A O 1
ATOM 1226 N N . ASP A 1 161 ? 7.42608 55.51069 31.45141 1.000 16.28136 153 ASP A N 1
ATOM 1227 C CA . ASP A 1 161 ? 7.09490 54.68786 32.60979 1.000 17.30043 153 ASP A CA 1
ATOM 1228 C C . ASP A 1 161 ? 8.37412 54.33014 33.36548 1.000 18.57529 153 ASP A C 1
ATOM 1229 O O . ASP A 1 161 ? 9.44362 54.19219 32.77534 1.000 17.93427 153 ASP A O 1
ATOM 1234 N N . ILE A 1 162 ? 8.24596 54.13678 34.67295 1.000 12.93653 154 ILE A N 1
ATOM 1235 C CA . ILE A 1 162 ? 9.30773 53.58727 35.50700 1.000 11.74380 154 ILE A CA 1
ATOM 1236 C C . ILE A 1 162 ? 8.95094 52.13839 35.81235 1.000 12.16077 154 ILE A C 1
ATOM 1237 O O . ILE A 1 162 ? 7.79748 51.84074 36.16070 1.000 15.42919 154 ILE A O 1
ATOM 1242 N N . TRP A 1 163 ? 9.93969 51.24522 35.70119 1.000 11.42015 155 TRP A N 1
ATOM 1243 C CA . TRP A 1 163 ? 9.77345 49.80847 35.91205 1.000 14.49725 155 TRP A CA 1
ATOM 1244 C C . TRP A 1 163 ? 10.81989 49.30668 36.88848 1.000 15.85551 155 TRP A C 1
ATOM 1245 O O . TRP A 1 163 ? 11.90106 49.87767 36.99780 1.000 14.29639 155 TRP A O 1
ATOM 1256 N N . VAL A 1 164 ? 10.52337 48.19417 37.56075 1.000 13.50307 156 VAL A N 1
ATOM 1257 C CA . VAL A 1 164 ? 11.52921 47.54062 38.38893 1.000 10.81519 156 VAL A CA 1
ATOM 1258 C C . VAL A 1 164 ? 11.35554 46.02643 38.29876 1.000 12.95829 156 VAL A C 1
ATOM 1259 O O . VAL A 1 164 ? 10.24136 45.51373 38.16890 1.000 13.93652 156 VAL A O 1
ATOM 1263 N N . SER A 1 165 ? 12.47432 45.31174 38.34402 1.000 13.13043 157 SER A N 1
ATOM 1264 C CA . SER A 1 165 ? 12.45163 43.85658 38.24150 1.000 14.18659 157 SER A CA 1
ATOM 1265 C C . SER A 1 165 ? 12.26820 43.22253 39.61651 1.000 14.24464 157 SER A C 1
ATOM 1266 O O . SER A 1 165 ? 12.52925 43.83965 40.64705 1.000 14.38702 157 SER A O 1
ATOM 1269 N N . GLY A 1 166 ? 11.79942 41.96918 39.61430 1.000 16.47460 158 GLY A N 1
ATOM 1270 C CA . GLY A 1 166 ? 11.76470 41.17517 40.83519 1.000 16.87093 158 GLY A CA 1
ATOM 1271 C C . GLY A 1 166 ? 10.87741 41.76656 41.91559 1.000 14.17464 158 GLY A C 1
ATOM 1272 O O . GLY A 1 166 ? 9.72523 42.16870 41.68264 1.000 17.44165 158 GLY A O 1
ATOM 1273 N N . THR A 1 167 ? 11.40814 41.77627 43.13472 1.000 15.66311 159 THR A N 1
ATOM 1274 C CA . THR A 1 167 ? 10.71568 42.30036 44.30413 1.000 16.19844 159 THR A CA 1
ATOM 1275 C C . THR A 1 167 ? 11.67602 43.21655 45.04090 1.000 12.66693 159 THR A C 1
ATOM 1276 O O . THR A 1 167 ? 12.89189 43.10359 44.89989 1.000 14.63143 159 THR A O 1
ATOM 1280 N N . LEU A 1 168 ? 11.12082 44.12893 45.83664 1.000 13.28599 160 LEU A N 1
ATOM 1281 C CA . LEU A 1 168 ? 11.92945 45.10947 46.54368 1.000 14.56856 160 LEU A CA 1
ATOM 1282 C C . LEU A 1 168 ? 11.76301 44.94570 48.04275 1.000 14.25574 160 LEU A C 1
ATOM 1283 O O . LEU A 1 168 ? 10.63285 44.82429 48.53655 1.000 15.60984 160 LEU A O 1
ATOM 1288 N N . GLY A 1 169 ? 12.89051 44.98685 48.76219 1.000 10.97144 161 GLY A N 1
ATOM 1289 C CA . GLY A 1 169 ? 12.86973 45.06528 50.21181 1.000 15.48493 161 GLY A CA 1
ATOM 1290 C C . GLY A 1 169 ? 13.10703 43.75750 50.93829 1.000 13.70109 161 GLY A C 1
ATOM 1291 O O . GLY A 1 169 ? 13.19073 43.76180 52.17374 1.000 12.87952 161 GLY A O 1
ATOM 1292 N N . ASP A 1 170 ? 13.21153 42.64360 50.21276 1.000 14.36918 162 ASP A N 1
ATOM 1293 C CA . ASP A 1 170 ? 13.37524 41.34593 50.86574 1.000 15.06026 162 ASP A CA 1
ATOM 1294 C C . ASP A 1 170 ? 14.65015 41.29575 51.70255 1.000 13.73168 162 ASP A C 1
ATOM 1295 O O . ASP A 1 170 ? 14.64314 40.83814 52.85672 1.000 12.90051 162 ASP A O 1
ATOM 1300 N N . ALA A 1 171 ? 15.77218 41.69895 51.11002 1.000 12.84345 163 ALA A N 1
ATOM 1301 C CA . ALA A 1 171 ? 17.02784 41.65473 51.85118 1.000 12.56080 163 ALA A CA 1
ATOM 1302 C C . ALA A 1 171 ? 16.94999 42.51825 53.10417 1.000 13.11207 163 ALA A C 1
ATOM 1303 O O . ALA A 1 171 ? 17.37229 42.09668 54.18712 1.000 15.07813 163 ALA A O 1
ATOM 1305 N N . ALA A 1 172 ? 16.40924 43.73368 52.97857 1.000 15.78935 164 ALA A N 1
ATOM 1306 C CA . ALA A 1 172 ? 16.26488 44.60398 54.13866 1.000 16.15422 164 ALA A CA 1
ATOM 1307 C C . ALA A 1 172 ? 15.37589 43.96390 55.19062 1.000 16.66967 164 ALA A C 1
ATOM 1308 O O . ALA A 1 172 ? 15.64064 44.08644 56.38819 1.000 14.78488 164 ALA A O 1
ATOM 1310 N N . GLY A 1 173 ? 14.30980 43.29017 54.75839 1.000 14.74054 165 GLY A N 1
ATOM 1311 C CA . GLY A 1 173 ? 13.45747 42.57847 55.70277 1.000 13.20219 165 GLY A CA 1
ATOM 1312 C C . GLY A 1 173 ? 14.19273 41.48969 56.45659 1.000 14.56356 165 GLY A C 1
ATOM 1313 O O . GLY A 1 173 ? 14.06662 41.37110 57.67849 1.000 15.60128 165 GLY A O 1
ATOM 1314 N N . ALA A 1 174 ? 14.96164 40.66231 55.73622 1.000 14.92957 166 ALA A N 1
ATOM 1315 C CA . ALA A 1 174 ? 15.77365 39.65516 56.41677 1.000 13.30916 166 ALA A CA 1
ATOM 1316 C C . ALA A 1 174 ? 16.74447 40.30070 57.40152 1.000 14.31412 166 ALA A C 1
ATOM 1317 O O . ALA A 1 174 ? 16.92842 39.80031 58.51697 1.000 16.18170 166 ALA A O 1
ATOM 1319 N N . LEU A 1 175 ? 17.39442 41.39985 56.99690 1.000 14.22371 167 LEU A N 1
ATOM 1320 C CA . LEU A 1 175 ? 18.32954 42.08256 57.89033 1.000 17.54213 167 LEU A CA 1
ATOM 1321 C C . LEU A 1 175 ? 17.62672 42.57035 59.15172 1.000 21.36342 167 LEU A C 1
ATOM 1322 O O . LEU A 1 175 ? 18.14349 42.40844 60.26672 1.000 18.92512 167 LEU A O 1
ATOM 1327 N N . ARG A 1 176 ? 16.43065 43.14468 59.00098 1.000 20.44516 168 ARG A N 1
ATOM 1328 C CA . ARG A 1 176 ? 15.68112 43.60771 60.16795 1.000 21.24621 168 ARG A CA 1
ATOM 1329 C C . ARG A 1 176 ? 15.31420 42.45035 61.08930 1.000 20.85705 168 ARG A C 1
ATOM 1330 O O . ARG A 1 176 ? 15.45209 42.54862 62.31696 1.000 20.39759 168 ARG A O 1
ATOM 1338 N N . LEU A 1 177 ? 14.78640 41.36282 60.52359 1.000 18.11068 169 LEU A N 1
ATOM 1339 C CA . LEU A 1 177 ? 14.46194 40.20183 61.35041 1.000 19.49000 169 LEU A CA 1
ATOM 1340 C C . LEU A 1 177 ? 15.69866 39.67226 62.06028 1.000 20.28861 169 LEU A C 1
ATOM 1341 O O . LEU A 1 177 ? 15.64244 39.32200 63.24430 1.000 20.55882 169 LEU A O 1
ATOM 1346 N N . TRP A 1 178 ? 16.83237 39.64040 61.36226 1.000 18.23606 170 TRP A N 1
ATOM 1347 C CA . TRP A 1 178 ? 18.07235 39.20552 62.00086 1.000 23.79120 170 TRP A CA 1
ATOM 1348 C C . TRP A 1 178 ? 18.46160 40.13471 63.15372 1.000 21.28592 170 TRP A C 1
ATOM 1349 O O . TRP A 1 178 ? 18.82502 39.66707 64.23807 1.000 22.45948 170 TRP A O 1
ATOM 1360 N N . GLN A 1 179 ? 18.34673 41.45083 62.95521 1.000 22.20639 171 GLN A N 1
ATOM 1361 C CA . GLN A 1 179 ? 18.69678 42.39828 64.01481 1.000 22.99957 171 GLN A CA 1
ATOM 1362 C C . GLN A 1 179 ? 17.75736 42.29171 65.21202 1.000 25.65528 171 GLN A C 1
ATOM 1363 O O . GLN A 1 179 ? 18.17722 42.49854 66.35932 1.000 21.32133 171 GLN A O 1
ATOM 1369 N N . GLN A 1 180 ? 16.49168 41.97687 64.96789 1.000 19.48646 172 GLN A N 1
ATOM 1370 C CA . GLN A 1 180 ? 15.52741 41.79835 66.03853 1.000 25.70954 172 GLN A CA 1
ATOM 1371 C C . GLN A 1 180 ? 15.67134 40.45636 66.72476 1.000 27.01799 172 GLN A C 1
ATOM 1372 O O . GLN A 1 180 ? 14.95847 40.20421 67.70680 1.000 28.74431 172 GLN A O 1
ATOM 1378 N N . GLY A 1 181 ? 16.56642 39.59958 66.23448 1.000 24.04221 173 GLY A N 1
ATOM 1379 C CA . GLY A 1 181 ? 16.77189 38.30605 66.85434 1.000 22.71352 173 GLY A CA 1
ATOM 1380 C C . GLY A 1 181 ? 15.86096 37.21295 66.35067 1.000 33.74953 173 GLY A C 1
ATOM 1381 O O . GLY A 1 181 ? 15.78172 36.14825 66.97529 1.000 31.84044 173 GLY A O 1
ATOM 1382 N N . ALA A 1 182 ? 15.16986 37.43729 65.23169 1.000 22.59385 174 ALA A N 1
ATOM 1383 C CA . ALA A 1 182 ? 14.14860 36.50948 64.75777 1.000 25.80170 174 ALA A CA 1
ATOM 1384 C C . ALA A 1 182 ? 14.59776 35.64283 63.58810 1.000 28.25626 174 ALA A C 1
ATOM 1385 O O . ALA A 1 182 ? 13.82540 34.77893 63.15661 1.000 28.45406 174 ALA A O 1
ATOM 1387 N N . LEU A 1 183 ? 15.80402 35.84650 63.05485 1.000 23.54436 175 LEU A N 1
ATOM 1388 C CA . LEU A 1 183 ? 16.26231 35.09055 61.89289 1.000 23.46119 175 LEU A CA 1
ATOM 1389 C C . LEU A 1 183 ? 17.73978 34.74567 62.02898 1.000 24.16979 175 LEU A C 1
ATOM 1390 O O . LEU A 1 183 ? 18.58482 35.64124 62.10431 1.000 26.10687 175 LEU A O 1
ATOM 1395 N N . ASN A 1 184 ? 18.04855 33.45092 62.02474 1.000 21.35347 176 ASN A N 1
ATOM 1396 C CA . ASN A 1 184 ? 19.42965 32.98275 61.95765 1.000 21.71294 176 ASN A CA 1
ATOM 1397 C C . ASN A 1 184 ? 19.88040 32.96589 60.50165 1.000 19.58316 176 ASN A C 1
ATOM 1398 O O . ASN A 1 184 ? 19.22811 32.35540 59.65795 1.000 22.16620 176 ASN A O 1
ATOM 1403 N N . LEU A 1 185 ? 21.00363 33.61673 60.20406 1.000 20.36178 177 LEU A N 1
ATOM 1404 C CA . LEU A 1 185 ? 21.46878 33.66370 58.82194 1.000 18.30820 177 LEU A CA 1
ATOM 1405 C C . LEU A 1 185 ? 22.39984 32.51617 58.44951 1.000 19.61126 177 LEU A C 1
ATOM 1406 O O . LEU A 1 185 ? 22.57976 32.24744 57.25467 1.000 23.20114 177 LEU A O 1
ATOM 1411 N N . ALA A 1 186 ? 23.00689 31.84545 59.42901 1.000 19.00929 178 ALA A N 1
ATOM 1412 C CA . ALA A 1 186 ? 24.03475 30.84576 59.16346 1.000 18.73438 178 ALA A CA 1
ATOM 1413 C C . ALA A 1 186 ? 23.48135 29.47267 58.80642 1.000 24.11889 178 ALA A C 1
ATOM 1414 O O . ALA A 1 186 ? 24.24515 28.61388 58.35190 1.000 25.14935 178 ALA A O 1
ATOM 1416 N N . THR A 1 187 ? 22.19549 29.22720 59.01075 1.000 22.77299 179 THR A N 1
ATOM 1417 C CA . THR A 1 187 ? 21.63556 27.90817 58.75512 1.000 20.40115 179 THR A CA 1
ATOM 1418 C C . THR A 1 187 ? 20.32882 28.06799 57.99675 1.000 23.44598 179 THR A C 1
ATOM 1419 O O . THR A 1 187 ? 19.67411 29.10677 58.06819 1.000 20.58419 179 THR A O 1
ATOM 1423 N N . ALA A 1 188 ? 19.95348 27.02113 57.26910 1.000 21.58425 180 ALA A N 1
ATOM 1424 C CA . ALA A 1 188 ? 18.68795 27.01919 56.55443 1.000 24.07473 180 ALA A CA 1
ATOM 1425 C C . ALA A 1 188 ? 17.54587 26.81109 57.53327 1.000 24.99448 180 ALA A C 1
ATOM 1426 O O . ALA A 1 188 ? 17.66886 26.05385 58.50013 1.000 24.55032 180 ALA A O 1
ATOM 1428 N N . THR A 1 189 ? 16.42844 27.48143 57.28459 1.000 20.57984 181 THR A N 1
ATOM 1429 C CA . THR A 1 189 ? 15.22489 27.22570 58.05328 1.000 21.04155 181 THR A CA 1
ATOM 1430 C C . THR A 1 189 ? 14.19194 26.53877 57.16722 1.000 24.60404 181 THR A C 1
ATOM 1431 O O . THR A 1 189 ? 14.12050 26.78081 55.96002 1.000 23.74409 181 THR A O 1
ATOM 1435 N N . LEU A 1 190 ? 13.42120 25.63754 57.77411 1.000 25.39454 182 LEU A N 1
ATOM 1436 C CA . LEU A 1 190 ? 12.31488 25.00863 57.06578 1.000 26.49892 182 LEU A CA 1
ATOM 1437 C C . LEU A 1 190 ? 11.11440 25.93304 56.90878 1.000 25.40610 182 LEU A C 1
ATOM 1438 O O . LEU A 1 190 ? 10.19987 25.60577 56.14162 1.000 26.83598 182 LEU A O 1
ATOM 1443 N N . LEU A 1 191 ? 11.07764 27.05268 57.63214 1.000 22.87686 183 LEU A N 1
ATOM 1444 C CA . LEU A 1 191 ? 9.94960 27.97982 57.56946 1.000 27.62448 183 LEU A CA 1
ATOM 1445 C C . LEU A 1 191 ? 10.06951 28.78217 56.28423 1.000 27.09765 183 LEU A C 1
ATOM 1446 O O . LEU A 1 191 ? 10.94064 29.64861 56.17318 1.000 19.04750 183 LEU A O 1
ATOM 1451 N N . ALA A 1 192 ? 9.15198 28.54200 55.34262 1.000 24.84823 184 ALA A N 1
ATOM 1452 C CA . ALA A 1 192 ? 9.37104 28.95581 53.95748 1.000 22.87669 184 ALA A CA 1
ATOM 1453 C C . ALA A 1 192 ? 9.54579 30.46051 53.80709 1.000 20.99835 184 ALA A C 1
ATOM 1454 O O . ALA A 1 192 ? 10.41184 30.89844 53.04719 1.000 19.97661 184 ALA A O 1
ATOM 1456 N N . ASP A 1 193 ? 8.71564 31.27096 54.48450 1.000 21.19921 185 ASP A N 1
ATOM 1457 C CA . ASP A 1 193 ? 8.81633 32.71908 54.28914 1.000 21.05745 185 ASP A CA 1
ATOM 1458 C C . ASP A 1 193 ? 10.11397 33.25637 54.86602 1.000 20.36615 185 ASP A C 1
ATOM 1459 O O . ASP A 1 193 ? 10.72485 34.14707 54.27202 1.000 14.67801 185 ASP A O 1
ATOM 1464 N N . TYR A 1 194 ? 10.55061 32.73741 56.02553 1.000 15.89530 186 TYR A N 1
ATOM 1465 C CA . TYR A 1 194 ? 11.83852 33.18030 56.55573 1.000 17.92049 186 TYR A CA 1
ATOM 1466 C C . TYR A 1 194 ? 12.96952 32.78095 55.62811 1.000 16.36669 186 TYR A C 1
ATOM 1467 O O . TYR A 1 194 ? 13.89540 33.56620 55.38249 1.000 15.77921 186 TYR A O 1
ATOM 1476 N N . GLU A 1 195 ? 12.91799 31.55845 55.10780 1.000 16.40739 187 GLU A N 1
ATOM 1477 C CA . GLU A 1 195 ? 13.99178 31.10118 54.23765 1.000 18.03925 187 GLU A CA 1
ATOM 1478 C C . GLU A 1 195 ? 14.04430 31.92140 52.94946 1.000 17.65513 187 GLU A C 1
ATOM 1479 O O . GLU A 1 195 ? 15.13749 32.19530 52.43427 1.000 14.63485 187 GLU A O 1
ATOM 1485 N N . SER A 1 196 ? 12.88364 32.33684 52.42626 1.000 16.16764 188 SER A N 1
ATOM 1486 C CA A SER A 1 196 ? 12.86084 33.16489 51.22438 0.539 14.71154 188 SER A CA 1
ATOM 1487 C CA B SER A 1 196 ? 12.86710 33.16127 51.22504 0.461 14.74789 188 SER A CA 1
ATOM 1488 C C . SER A 1 196 ? 13.58245 34.48317 51.46295 1.000 16.39653 188 SER A C 1
ATOM 1489 O O . SER A 1 196 ? 14.43299 34.89148 50.66507 1.000 17.08197 188 SER A O 1
ATOM 1494 N N . LEU A 1 197 ? 13.24943 35.16581 52.56905 1.000 12.86656 189 LEU A N 1
ATOM 1495 C CA . LEU A 1 197 ? 13.91311 36.42121 52.88136 1.000 14.70658 189 LEU A CA 1
ATOM 1496 C C . LEU A 1 197 ? 15.38889 36.18862 53.14650 1.000 14.60753 189 LEU A C 1
ATOM 1497 O O . LEU A 1 197 ? 16.22985 36.98203 52.70979 1.000 15.93263 189 LEU A O 1
ATOM 1502 N N . ARG A 1 198 ? 15.72419 35.10327 53.86193 1.000 15.33781 190 ARG A N 1
ATOM 1503 C CA . ARG A 1 198 ? 17.12548 34.83385 54.18604 1.000 13.98012 190 ARG A CA 1
ATOM 1504 C C . ARG A 1 198 ? 17.96499 34.75614 52.92118 1.000 13.88224 190 ARG A C 1
ATOM 1505 O O . ARG A 1 198 ? 19.04926 35.34360 52.84149 1.000 16.25222 190 ARG A O 1
ATOM 1513 N N . LEU A 1 199 ? 17.46594 34.05095 51.90399 1.000 15.89668 191 LEU A N 1
ATOM 1514 C CA . LEU A 1 199 ? 18.23824 33.88748 50.67558 1.000 14.07251 191 LEU A CA 1
ATOM 1515 C C . LEU A 1 199 ? 18.23310 35.13430 49.78949 1.000 14.12329 191 LEU A C 1
ATOM 1516 O O . LEU A 1 199 ? 19.14559 35.30177 48.96985 1.000 12.29323 191 LEU A O 1
ATOM 1521 N N . ARG A 1 200 ? 17.24092 36.01261 49.92377 1.000 13.50556 192 ARG A N 1
ATOM 1522 C CA . ARG A 1 200 ? 17.32923 37.29084 49.21641 1.000 14.92123 192 ARG A CA 1
ATOM 1523 C C . ARG A 1 200 ? 18.42891 38.17468 49.78920 1.000 13.29503 192 ARG A C 1
ATOM 1524 O O . ARG A 1 200 ? 19.07403 38.91977 49.04127 1.000 13.97328 192 ARG A O 1
ATOM 1532 N N . LEU A 1 201 ? 18.66289 38.10766 51.10458 1.000 14.43312 193 LEU A N 1
ATOM 1533 C CA . LEU A 1 201 ? 19.79002 38.82706 51.68397 1.000 13.12700 193 LEU A CA 1
ATOM 1534 C C . LEU A 1 201 ? 21.10397 38.13817 51.33606 1.000 11.39729 193 LEU A C 1
ATOM 1535 O O . LEU A 1 201 ? 22.08106 38.79738 50.95730 1.000 13.64638 193 LEU A O 1
ATOM 1540 N N . LEU A 1 202 ? 21.15206 36.80566 51.48806 1.000 13.05883 194 LEU A N 1
ATOM 1541 C CA . LEU A 1 202 ? 22.41858 36.08844 51.35456 1.000 13.16198 194 LEU A CA 1
ATOM 1542 C C . LEU A 1 202 ? 22.80246 35.86681 49.89884 1.000 12.85056 194 LEU A C 1
ATOM 1543 O O . LEU A 1 202 ? 23.98848 35.92740 49.55294 1.000 14.00657 194 LEU A O 1
ATOM 1548 N N . ARG A 1 203 ? 21.82947 35.59857 49.03203 1.000 11.75538 195 ARG A N 1
ATOM 1549 C CA . ARG A 1 203 ? 22.11021 35.20787 47.65095 1.000 12.43594 195 ARG A CA 1
ATOM 1550 C C . ARG A 1 203 ? 21.22916 36.00370 46.69921 1.000 13.42023 195 ARG A C 1
ATOM 1551 O O . ARG A 1 203 ? 20.34346 35.43250 46.04512 1.000 16.93039 195 ARG A O 1
ATOM 1559 N N . PRO A 1 204 ? 21.45607 37.30520 46.57879 1.000 14.34383 196 PRO A N 1
ATOM 1560 C CA . PRO A 1 204 ? 20.67149 38.10001 45.61806 1.000 15.16330 196 PRO A CA 1
ATOM 1561 C C . PRO A 1 204 ? 20.91931 37.60466 44.19766 1.000 16.21879 196 PRO A C 1
ATOM 1562 O O . PRO A 1 204 ? 21.98529 37.07398 43.88777 1.000 15.98081 196 PRO A O 1
ATOM 1566 N N . THR A 1 205 ? 19.92377 37.80357 43.31474 1.000 15.30439 197 THR A N 1
ATOM 1567 C CA . THR A 1 205 ? 20.04244 37.32413 41.93657 1.000 14.64707 197 THR A CA 1
ATOM 1568 C C . THR A 1 205 ? 20.34598 38.48528 40.98929 1.000 13.12500 197 THR A C 1
ATOM 1569 O O . THR A 1 205 ? 19.44929 39.31685 40.73997 1.000 15.10966 197 THR A O 1
ATOM 1573 N N . PRO A 1 206 ? 21.55207 38.58690 40.42430 1.000 13.61200 198 PRO A N 1
ATOM 1574 C CA . PRO A 1 206 ? 21.82453 39.69499 39.49830 1.000 16.55186 198 PRO A CA 1
ATOM 1575 C C . PRO A 1 206 ? 21.07221 39.48103 38.19845 1.000 16.41832 198 PRO A C 1
ATOM 1576 O O . PRO A 1 206 ? 21.05575 38.37650 37.66695 1.000 14.72505 198 PRO A O 1
ATOM 1580 N N . ARG A 1 207 ? 20.43032 40.53799 37.69668 1.000 11.91988 199 ARG A N 1
ATOM 1581 C CA . ARG A 1 207 ? 19.53664 40.37118 36.55204 1.000 17.67056 199 ARG A CA 1
ATOM 1582 C C . ARG A 1 207 ? 20.28937 40.61514 35.24229 1.000 14.85083 199 ARG A C 1
ATOM 1583 O O . ARG A 1 207 ? 19.96323 41.50684 34.45355 1.000 12.97751 199 ARG A O 1
ATOM 1591 N N . VAL A 1 208 ? 21.31846 39.78599 35.02641 1.000 15.04042 200 VAL A N 1
ATOM 1592 C CA . VAL A 1 208 ? 22.18892 39.96034 33.85953 1.000 17.87859 200 VAL A CA 1
ATOM 1593 C C . VAL A 1 208 ? 21.40272 39.75651 32.56227 1.000 18.56721 200 VAL A C 1
ATOM 1594 O O . VAL A 1 208 ? 21.52233 40.54260 31.61240 1.000 18.78634 200 VAL A O 1
ATOM 1598 N N . THR A 1 209 ? 20.60630 38.68624 32.48819 1.000 16.77253 201 THR A N 1
ATOM 1599 C CA . THR A 1 209 ? 19.85951 38.43279 31.25304 1.000 17.89188 201 THR A CA 1
ATOM 1600 C C . THR A 1 209 ? 18.92212 39.59204 30.92314 1.000 17.35920 201 THR A C 1
ATOM 1601 O O . THR A 1 209 ? 18.83949 40.02488 29.76657 1.000 18.84983 201 THR A O 1
ATOM 1605 N N . LEU A 1 210 ? 18.23006 40.12534 31.92408 1.000 18.52983 202 LEU A N 1
ATOM 1606 C CA . LEU A 1 210 ? 17.41110 41.31346 31.69625 1.000 15.81334 202 LEU A CA 1
ATOM 1607 C C . LEU A 1 210 ? 18.25424 42.47401 31.18322 1.000 19.61203 202 LEU A C 1
ATOM 1608 O O . LEU A 1 210 ? 17.88866 43.13962 30.20677 1.000 17.00305 202 LEU A O 1
ATOM 1613 N N . GLY A 1 211 ? 19.38902 42.73107 31.83180 1.000 17.24827 203 GLY A N 1
ATOM 1614 C CA . GLY A 1 211 ? 20.22684 43.84574 31.41706 1.000 17.96389 203 GLY A CA 1
ATOM 1615 C C . GLY A 1 211 ? 20.63727 43.76058 29.96316 1.000 20.67514 203 GLY A C 1
ATOM 1616 O O . GLY A 1 211 ? 20.66797 44.77267 29.25532 1.000 21.51856 203 GLY A O 1
ATOM 1617 N N . LEU A 1 212 ? 20.89776 42.54891 29.48515 1.000 17.58228 204 LEU A N 1
ATOM 1618 C CA . LEU A 1 212 ? 21.31740 42.32382 28.10890 1.000 18.54819 204 LEU A CA 1
ATOM 1619 C C . LEU A 1 212 ? 20.18509 42.47266 27.11680 1.000 25.63216 204 LEU A C 1
ATOM 1620 O O . LEU A 1 212 ? 20.44500 42.48956 25.90977 1.000 26.77581 204 LEU A O 1
ATOM 1625 N N . ARG A 1 213 ? 18.94426 42.56088 27.58691 1.000 18.25021 205 ARG A N 1
ATOM 1626 C CA . ARG A 1 213 ? 17.82733 42.76393 26.68196 1.000 18.69848 205 ARG A CA 1
ATOM 1627 C C . ARG A 1 213 ? 17.25105 44.16392 26.73765 1.000 18.52536 205 ARG A C 1
ATOM 1628 O O . ARG A 1 213 ? 16.58361 44.57261 25.78019 1.000 23.16934 205 ARG A O 1
ATOM 1636 N N . LEU A 1 214 ? 17.55465 44.92056 27.79486 1.000 19.03493 206 LEU A N 1
ATOM 1637 C CA . LEU A 1 214 ? 16.90917 46.21198 28.03188 1.000 17.10975 206 LEU A CA 1
ATOM 1638 C C . LEU A 1 214 ? 17.30770 47.26467 27.00587 1.000 18.95894 206 LEU A C 1
ATOM 1639 O O . LEU A 1 214 ? 16.54964 48.21616 26.77909 1.000 20.79645 206 LEU A O 1
ATOM 1644 N N . ARG A 1 215 ? 18.48030 47.12866 26.38343 1.000 20.26432 207 ARG A N 1
ATOM 1645 C CA . ARG A 1 215 ? 18.87988 48.13494 25.40673 1.000 26.89213 207 ARG A CA 1
ATOM 1646 C C . ARG A 1 215 ? 17.85168 48.23491 24.29821 1.000 26.64687 207 ARG A C 1
ATOM 1647 O O . ARG A 1 215 ? 17.62058 49.32352 23.75513 1.000 25.64236 207 ARG A O 1
ATOM 1655 N N . ALA A 1 216 ? 17.19639 47.11645 23.97594 1.000 20.91845 208 ALA A N 1
ATOM 1656 C CA . ALA A 1 216 ? 16.18408 47.13997 22.93266 1.000 22.28237 208 ALA A CA 1
ATOM 1657 C C . ALA A 1 216 ? 14.87697 47.77897 23.37584 1.000 20.98210 208 ALA A C 1
ATOM 1658 O O . ALA A 1 216 ? 14.02826 48.05225 22.51711 1.000 27.36330 208 ALA A O 1
ATOM 1660 N N . PHE A 1 217 ? 14.68327 48.03230 24.67488 1.000 21.69874 209 PHE A N 1
ATOM 1661 C CA . PHE A 1 217 ? 13.37556 48.48052 25.15800 1.000 22.73722 209 PHE A CA 1
ATOM 1662 C C . PHE A 1 217 ? 13.42352 49.75103 25.99908 1.000 25.32373 209 PHE A C 1
ATOM 1663 O O . PHE A 1 217 ? 12.45023 50.50568 26.02815 1.000 28.38952 209 PHE A O 1
ATOM 1671 N N . ALA A 1 218 ? 14.51627 49.98907 26.71307 1.000 20.91961 210 ALA A N 1
ATOM 1672 C CA . ALA A 1 218 ? 14.53302 50.97356 27.78280 1.000 20.66817 210 ALA A CA 1
ATOM 1673 C C . ALA A 1 218 ? 15.31899 52.21011 27.36972 1.000 20.90436 210 ALA A C 1
ATOM 1674 O O . ALA A 1 218 ? 16.09973 52.18620 26.41813 1.000 24.04044 210 ALA A O 1
ATOM 1676 N N . HIS A 1 219 ? 15.10098 53.29506 28.10474 1.000 18.57858 211 HIS A N 1
ATOM 1677 C CA . HIS A 1 219 ? 15.82556 54.54510 27.90816 1.000 18.05074 211 HIS A CA 1
ATOM 1678 C C . HIS A 1 219 ? 16.94991 54.74175 28.90976 1.000 22.59827 211 HIS A C 1
ATOM 1679 O O . HIS A 1 219 ? 18.01465 55.26151 28.55114 1.000 24.53849 211 HIS A O 1
ATOM 1686 N N . ALA A 1 220 ? 16.71823 54.37018 30.16480 1.000 21.73851 212 ALA A N 1
ATOM 1687 C CA . ALA A 1 220 ? 17.68855 54.54792 31.23297 1.000 15.31293 212 ALA A CA 1
ATOM 1688 C C . ALA A 1 220 ? 17.52117 53.40812 32.22101 1.000 14.48191 212 ALA A C 1
ATOM 1689 O O . ALA A 1 220 ? 16.44455 52.81391 32.32852 1.000 17.06883 212 ALA A O 1
ATOM 1691 N N . ALA A 1 221 ? 18.59185 53.10362 32.94503 1.000 12.62661 213 ALA A N 1
ATOM 1692 C CA . ALA A 1 221 ? 18.53713 52.01880 33.91314 1.000 12.82955 213 ALA A CA 1
ATOM 1693 C C . ALA A 1 221 ? 19.53692 52.27525 35.03169 1.000 14.08407 213 ALA A C 1
ATOM 1694 O O . ALA A 1 221 ? 20.52322 52.98971 34.86033 1.000 12.69865 213 ALA A O 1
ATOM 1696 N N . VAL A 1 222 ? 19.28567 51.63836 36.17377 1.000 13.38977 214 VAL A N 1
ATOM 1697 C CA . VAL A 1 222 ? 20.18321 51.70003 37.31906 1.000 14.28036 214 VAL A CA 1
ATOM 1698 C C . VAL A 1 222 ? 19.95301 50.42407 38.10748 1.000 15.05275 214 VAL A C 1
ATOM 1699 O O . VAL A 1 222 ? 18.86188 49.85971 38.07684 1.000 14.24656 214 VAL A O 1
ATOM 1703 N N . ASP A 1 223 ? 20.97811 49.94741 38.81127 1.000 14.54683 215 ASP A N 1
ATOM 1704 C CA . ASP A 1 223 ? 20.68313 48.82924 39.68924 1.000 18.95259 215 ASP A CA 1
ATOM 1705 C C . ASP A 1 223 ? 20.34249 49.33966 41.08310 1.000 16.04396 215 ASP A C 1
ATOM 1706 O O . ASP A 1 223 ? 20.81394 50.39895 41.52062 1.000 18.03836 215 ASP A O 1
ATOM 1711 N N . VAL A 1 224 ? 19.42228 48.63904 41.72743 1.000 13.33647 216 VAL A N 1
ATOM 1712 C CA . VAL A 1 224 ? 18.87658 49.04702 43.01395 1.000 11.81824 216 VAL A CA 1
ATOM 1713 C C . VAL A 1 224 ? 19.65096 48.28254 44.07864 1.000 14.70016 216 VAL A C 1
ATOM 1714 O O . VAL A 1 224 ? 19.40864 47.09566 44.31125 1.000 12.95246 216 VAL A O 1
ATOM 1718 N N . SER A 1 225 ? 20.60346 48.95958 44.70532 1.000 13.70909 217 SER A N 1
ATOM 1719 C CA A SER A 1 225 ? 21.37030 48.35141 45.78923 0.858 16.26382 217 SER A CA 1
ATOM 1720 C CA B SER A 1 225 ? 21.44187 48.38088 45.74687 0.142 16.37249 217 SER A CA 1
ATOM 1721 C C . SER A 1 225 ? 21.42783 49.20855 47.02916 1.000 18.19845 217 SER A C 1
ATOM 1722 O O . SER A 1 225 ? 21.71005 48.67247 48.10181 1.000 16.71610 217 SER A O 1
ATOM 1727 N N . ASP A 1 226 ? 21.15777 50.52023 46.91782 1.000 14.58982 218 ASP A N 1
ATOM 1728 C CA . ASP A 1 226 ? 21.05539 51.41178 48.06615 1.000 14.51182 218 ASP A CA 1
ATOM 1729 C C . ASP A 1 226 ? 19.61144 51.80315 48.36601 1.000 18.07150 218 ASP A C 1
ATOM 1730 O O . ASP A 1 226 ? 19.36904 52.80592 49.05523 1.000 19.66247 218 ASP A O 1
ATOM 1735 N N . GLY A 1 227 ? 18.66422 51.05827 47.83528 1.000 13.36680 219 GLY A N 1
ATOM 1736 C CA . GLY A 1 227 ? 17.24852 51.32951 47.97254 1.000 17.06797 219 GLY A CA 1
ATOM 1737 C C . GLY A 1 227 ? 16.71450 52.04976 46.75714 1.000 15.49726 219 GLY A C 1
ATOM 1738 O O . GLY A 1 227 ? 17.40496 52.85680 46.12676 1.000 15.18975 219 GLY A O 1
ATOM 1739 N N . LEU A 1 228 ? 15.45125 51.76516 46.43030 1.000 14.81099 220 LEU A N 1
ATOM 1740 C CA . LEU A 1 228 ? 14.83494 52.31492 45.22551 1.000 15.65422 220 LEU A CA 1
ATOM 1741 C C . LEU A 1 228 ? 14.97559 53.83461 45.16220 1.000 12.32102 220 LEU A C 1
ATOM 1742 O O . LEU A 1 228 ? 15.35831 54.38347 44.13007 1.000 13.90125 220 LEU A O 1
ATOM 1747 N 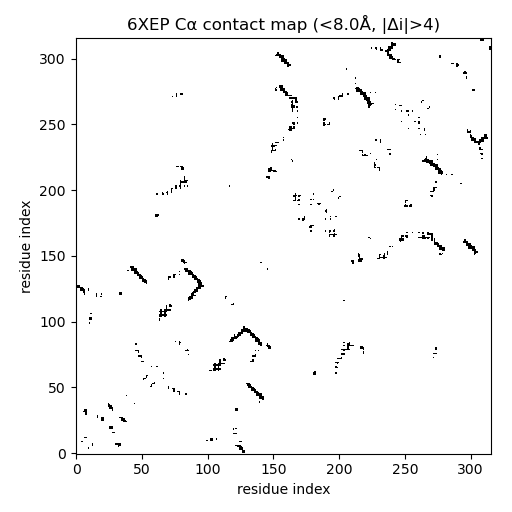N . LEU A 1 229 ? 14.67614 54.53063 46.26224 1.000 11.70791 221 LEU A N 1
ATOM 1748 C CA . LEU A 1 229 ? 14.66860 55.99257 46.21785 1.000 16.31465 221 LEU A CA 1
ATOM 1749 C C . LEU A 1 229 ? 16.05353 56.55537 45.91766 1.000 17.45999 221 LEU A C 1
ATOM 1750 O O . LEU A 1 229 ? 16.19394 57.49868 45.12952 1.000 14.61550 221 LEU A O 1
ATOM 1755 N N . ALA A 1 230 ? 17.09013 55.99215 46.53139 1.000 13.44773 222 ALA A N 1
ATOM 1756 C CA . ALA A 1 230 ? 18.44287 56.47996 46.29737 1.000 16.06328 222 ALA A CA 1
ATOM 1757 C C . ALA A 1 230 ? 18.86383 56.23318 44.85619 1.000 14.80696 222 ALA A C 1
ATOM 1758 O O . ALA A 1 230 ? 19.37331 57.13815 44.18634 1.000 15.46621 222 ALA A O 1
ATOM 1760 N N . ASP A 1 231 ? 18.60966 55.02495 44.34763 1.000 14.77100 223 ASP A N 1
ATOM 1761 C CA . ASP A 1 231 ? 19.09550 54.65779 43.02246 1.000 14.12343 223 ASP A CA 1
ATOM 1762 C C . ASP A 1 231 ? 18.24617 55.27371 41.91530 1.000 14.27946 223 ASP A C 1
ATOM 1763 O O . ASP A 1 231 ? 18.78885 55.78615 40.92671 1.000 15.39567 223 ASP A O 1
ATOM 1768 N N . LEU A 1 232 ? 16.92301 55.28068 42.06521 1.000 13.59417 224 LEU A N 1
ATOM 1769 C CA . LEU A 1 232 ? 16.11866 56.04434 41.11525 1.000 13.53249 224 LEU A CA 1
ATOM 1770 C C . LEU A 1 232 ? 16.48838 57.51795 41.16296 1.000 15.97825 224 LEU A C 1
ATOM 1771 O O . LEU A 1 232 ? 16.44560 58.20701 40.13710 1.000 13.89444 224 LEU A O 1
ATOM 1776 N N . GLY A 1 233 ? 16.87586 57.99790 42.34144 1.000 14.35053 225 GLY A N 1
ATOM 1777 C CA . GLY A 1 233 ? 17.40758 59.34757 42.47534 1.000 15.72886 225 GLY A CA 1
ATOM 1778 C C . GLY A 1 233 ? 18.54751 59.65770 41.53401 1.000 16.42326 225 GLY A C 1
ATOM 1779 O O . GLY A 1 233 ? 18.66203 60.77955 41.03858 1.000 14.67569 225 GLY A O 1
ATOM 1780 N N . HIS A 1 234 ? 19.43073 58.68330 41.29594 1.000 13.51683 226 HIS A N 1
ATOM 1781 C CA . HIS A 1 234 ? 20.49090 58.89147 40.31290 1.000 14.96794 226 HIS A CA 1
ATOM 1782 C C . HIS A 1 234 ? 19.91881 59.07458 38.90759 1.000 14.16151 226 HIS A C 1
ATOM 1783 O O . HIS A 1 234 ? 20.40313 59.91612 38.14519 1.000 18.02151 226 HIS A O 1
ATOM 1790 N N . ILE A 1 235 ? 18.89366 58.30155 38.53634 1.000 13.51886 227 ILE A N 1
ATOM 1791 C CA . ILE A 1 235 ? 18.29067 58.51580 37.21706 1.000 13.72805 227 ILE A CA 1
ATOM 1792 C C . ILE A 1 235 ? 17.68832 59.91554 37.12224 1.000 18.13071 227 ILE A C 1
ATOM 1793 O O . ILE A 1 235 ? 17.87376 60.63246 36.13034 1.000 12.82153 227 ILE A O 1
ATOM 1798 N N . ALA A 1 236 ? 16.94739 60.32216 38.15001 1.000 13.18136 228 ALA A N 1
ATOM 1799 C CA . ALA A 1 236 ? 16.27772 61.61720 38.11249 1.000 15.97198 228 ALA A CA 1
ATOM 1800 C C . ALA A 1 236 ? 17.29222 62.74931 37.99104 1.000 15.46185 228 ALA A C 1
ATOM 1801 O O . ALA A 1 236 ? 17.13342 63.67096 37.17417 1.000 14.88318 228 ALA A O 1
ATOM 1803 N N . ALA A 1 237 ? 18.34751 62.69369 38.80787 1.000 14.89358 229 ALA A N 1
ATOM 1804 C CA . ALA A 1 237 ? 19.35653 63.74734 38.79718 1.000 17.88609 229 ALA A CA 1
ATOM 1805 C C . ALA A 1 237 ? 20.13058 63.76161 37.48152 1.000 16.31354 229 ALA A C 1
ATOM 1806 O O . ALA A 1 237 ? 20.25123 64.80216 36.83358 1.000 16.02522 229 ALA A O 1
ATOM 1808 N N . ARG A 1 238 ? 20.63379 62.60223 37.04873 1.000 16.52183 230 ARG A N 1
ATOM 1809 C CA . ARG A 1 238 ? 21.44315 62.57189 35.83663 1.000 13.35440 230 ARG A CA 1
ATOM 1810 C C . ARG A 1 238 ? 20.62709 62.91513 34.59647 1.000 14.84575 230 ARG A C 1
ATOM 1811 O O . ARG A 1 238 ? 21.15847 63.52914 33.66541 1.000 17.17624 230 ARG A O 1
ATOM 1819 N N . SER A 1 239 ? 19.33640 62.56174 34.56916 1.000 14.89979 231 SER A N 1
ATOM 1820 C CA . SER A 1 239 ? 18.47862 62.85206 33.42646 1.000 15.29457 231 SER A CA 1
ATOM 1821 C C . SER A 1 239 ? 17.81157 64.22661 33.50405 1.000 15.74557 231 SER A C 1
ATOM 1822 O O . SER A 1 239 ? 17.16389 64.62542 32.53723 1.000 16.04893 231 SER A O 1
ATOM 1825 N N . ASN A 1 240 ? 17.95209 64.95001 34.61884 1.000 16.70273 232 ASN A N 1
ATOM 1826 C CA . ASN A 1 240 ? 17.34318 66.28165 34.79979 1.000 17.10992 232 ASN A CA 1
ATOM 1827 C C . ASN A 1 240 ? 15.81253 66.22573 34.71231 1.000 16.85743 232 ASN A C 1
ATOM 1828 O O . ASN A 1 240 ? 15.17254 67.03665 34.02424 1.000 15.30109 232 ASN A O 1
ATOM 1833 N N . VAL A 1 241 ? 15.21471 65.26926 35.43191 1.000 15.87804 233 VAL A N 1
ATOM 1834 C CA . VAL A 1 241 ? 13.76817 65.05194 35.39492 1.000 14.56741 233 VAL A CA 1
ATOM 1835 C C . VAL A 1 241 ? 13.27186 64.74085 36.79794 1.000 14.32160 233 VAL A C 1
ATOM 1836 O O . VAL A 1 241 ? 14.04838 64.45169 37.70669 1.000 16.05087 233 VAL A O 1
ATOM 1840 N N . ALA A 1 242 ? 11.95482 64.77402 36.95666 1.000 15.98130 234 ALA A N 1
ATOM 1841 C CA . ALA A 1 242 ? 11.34559 64.21461 38.15524 1.000 14.56366 234 ALA A CA 1
ATOM 1842 C C . ALA A 1 242 ? 10.98166 62.75768 37.92159 1.000 18.60248 234 ALA A C 1
ATOM 1843 O O . ALA A 1 242 ? 10.59241 62.35470 36.81698 1.000 14.20066 234 ALA A O 1
ATOM 1845 N N . ALA A 1 243 ? 11.11248 61.96880 38.97961 1.000 12.56321 235 ALA A N 1
ATOM 1846 C CA . ALA A 1 243 ? 10.61865 60.59887 39.00945 1.000 12.62639 235 ALA A CA 1
ATOM 1847 C C . ALA A 1 243 ? 9.50137 60.50109 40.03774 1.000 18.54850 235 ALA A C 1
ATOM 1848 O O . ALA A 1 243 ? 9.65802 60.93778 41.18568 1.000 21.48372 235 ALA A O 1
ATOM 1850 N N . HIS A 1 244 ? 8.36459 59.96540 39.63014 1.000 16.23101 236 HIS A N 1
ATOM 1851 C CA . HIS A 1 244 ? 7.22769 59.82756 40.52677 1.000 14.93508 236 HIS A CA 1
ATOM 1852 C C . HIS A 1 244 ? 7.00140 58.33836 40.74760 1.000 21.30518 236 HIS A C 1
ATOM 1853 O O . HIS A 1 244 ? 6.91748 57.58323 39.77901 1.000 21.18928 236 HIS A O 1
ATOM 1860 N N . VAL A 1 245 ? 6.94757 57.92034 42.01336 1.000 14.55538 237 VAL A N 1
ATOM 1861 C CA . VAL A 1 245 ? 6.75014 56.51969 42.39138 1.000 16.00963 237 VAL A CA 1
ATOM 1862 C C . VAL A 1 245 ? 5.40369 56.38126 43.08355 1.000 16.14747 237 VAL A C 1
ATOM 1863 O O . VAL A 1 245 ? 5.10695 57.10871 44.04000 1.000 15.26479 237 VAL A O 1
ATOM 1867 N N . ASP A 1 246 ? 4.59377 55.43267 42.62118 1.000 17.10361 238 ASP A N 1
ATOM 1868 C CA . ASP A 1 246 ? 3.37647 55.07746 43.33383 1.000 19.16432 238 ASP A CA 1
ATOM 1869 C C . ASP A 1 246 ? 3.70620 53.95024 44.29782 1.000 20.49982 238 ASP A C 1
ATOM 1870 O O . ASP A 1 246 ? 3.93663 52.80399 43.87613 1.000 17.51366 238 ASP A O 1
ATOM 1875 N N . ALA A 1 247 ? 3.74396 54.27216 45.59352 1.000 18.34111 239 ALA A N 1
ATOM 1876 C CA . ALA A 1 247 ? 4.21299 53.29335 46.56730 1.000 14.78385 239 ALA A CA 1
ATOM 1877 C C . ALA A 1 247 ? 3.32827 52.05117 46.57440 1.000 16.59844 239 ALA A C 1
ATOM 1878 O O . ALA A 1 247 ? 3.82998 50.94544 46.77705 1.000 18.24722 239 ALA A O 1
ATOM 1880 N N . ASP A 1 248 ? 2.02756 52.21848 46.33609 1.000 18.19163 240 ASP A N 1
ATOM 1881 C CA . ASP A 1 248 ? 1.11863 51.07621 46.36392 1.000 22.91855 240 ASP A CA 1
ATOM 1882 C C . ASP A 1 248 ? 1.45318 50.05240 45.28198 1.000 23.32547 240 ASP A C 1
ATOM 1883 O O . ASP A 1 248 ? 1.06442 48.88982 45.41464 1.000 19.65047 240 ASP A O 1
ATOM 1888 N N . SER A 1 249 ? 2.16058 50.45633 44.22397 1.000 18.04880 241 SER A N 1
ATOM 1889 C CA . SER A 1 249 ? 2.47146 49.60120 43.08142 1.000 19.64165 241 SER A CA 1
ATOM 1890 C C . SER A 1 249 ? 3.75606 48.81000 43.24449 1.000 22.24241 241 SER A C 1
ATOM 1891 O O . SER A 1 249 ? 4.06868 47.97227 42.38541 1.000 17.09973 241 SER A O 1
ATOM 1894 N N . LEU A 1 250 ? 4.52383 49.07875 44.28042 1.000 16.28840 242 LEU A N 1
ATOM 1895 C CA . LEU A 1 250 ? 5.81943 48.43686 44.40956 1.000 14.84797 242 LEU A CA 1
ATOM 1896 C C . LEU A 1 250 ? 5.64391 46.91988 44.52619 1.000 18.69032 242 LEU A C 1
ATOM 1897 O O . LEU A 1 250 ? 4.71093 46.45540 45.19194 1.000 18.68826 242 LEU A O 1
ATOM 1902 N N . PRO A 1 251 ? 6.51637 46.11521 43.88238 1.000 17.39986 243 PRO A N 1
ATOM 1903 C CA . PRO A 1 251 ? 6.42677 44.65360 43.99920 1.000 12.67785 243 PRO A CA 1
ATOM 1904 C C . PRO A 1 251 ? 6.96978 44.18178 45.34167 1.000 18.67358 243 PRO A C 1
ATOM 1905 O O . PRO A 1 251 ? 8.17108 44.24480 45.60339 1.000 21.85001 243 PRO A O 1
ATOM 1909 N N . ILE A 1 252 ? 6.07844 43.68529 46.18524 1.000 22.28297 244 ILE A N 1
ATOM 1910 C CA . ILE A 1 252 ? 6.44621 43.24541 47.52234 1.000 23.71752 244 ILE A CA 1
ATOM 1911 C C . ILE A 1 252 ? 6.18051 41.74854 47.60330 1.000 23.69269 244 ILE A C 1
ATOM 1912 O O . ILE A 1 252 ? 5.07553 41.28445 47.27903 1.000 22.33824 244 ILE A O 1
ATOM 1917 N N . SER A 1 253 ? 7.19952 40.99359 48.01131 1.000 18.98404 245 SER A N 1
ATOM 1918 C CA . SER A 1 253 ? 7.08755 39.54502 47.99894 1.000 19.94811 245 SER A CA 1
ATOM 1919 C C . SER A 1 253 ? 6.08182 39.06214 49.03742 1.000 19.39854 245 SER A C 1
ATOM 1920 O O . SER A 1 253 ? 5.73638 39.76733 49.99308 1.000 22.25288 245 SER A O 1
ATOM 1923 N N . HIS A 1 254 ? 5.59859 37.83586 48.82018 1.000 21.69160 246 HIS A N 1
ATOM 1924 C CA . HIS A 1 254 ? 4.73217 37.18746 49.79660 1.000 23.11302 246 HIS A CA 1
ATOM 1925 C C . HIS A 1 254 ? 5.36952 37.20389 51.17795 1.000 19.26435 246 HIS A C 1
ATOM 1926 O O . HIS A 1 254 ? 4.74054 37.60337 52.16674 1.000 23.26405 246 HIS A O 1
ATOM 1933 N N . ALA A 1 255 ? 6.63427 36.78188 51.25428 1.000 16.60147 247 ALA A N 1
ATOM 1934 C CA . ALA A 1 255 ? 7.29760 36.63999 52.54669 1.000 20.95001 247 ALA A CA 1
ATOM 1935 C C . ALA A 1 255 ? 7.46324 37.98471 53.24092 1.000 18.94086 247 ALA A C 1
ATOM 1936 O O . ALA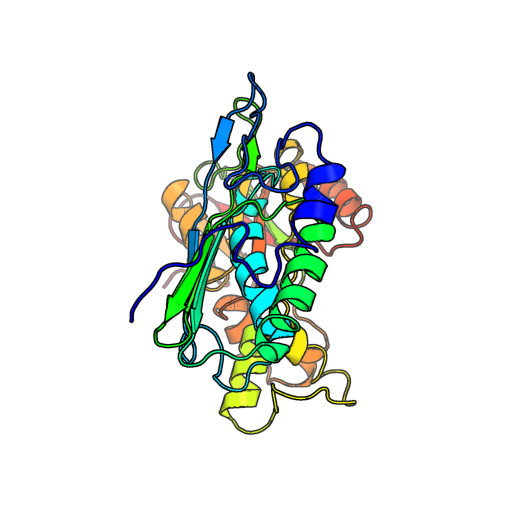 A 1 255 ? 7.25776 38.09034 54.45701 1.000 17.16750 247 ALA A O 1
ATOM 1938 N N . LEU A 1 256 ? 7.84431 39.01782 52.48865 1.000 17.03478 248 LEU A N 1
ATOM 1939 C CA . LEU A 1 256 ? 8.02070 40.33114 53.09401 1.000 18.39404 248 LEU A CA 1
ATOM 1940 C C . LEU A 1 256 ? 6.69814 40.84164 53.63732 1.000 21.02094 248 LEU A C 1
ATOM 1941 O O . LEU A 1 256 ? 6.62554 41.31062 54.77412 1.000 20.00948 248 LEU A O 1
ATOM 1946 N N . ARG A 1 257 ? 5.62768 40.70630 52.85824 1.000 23.40608 249 ARG A N 1
ATOM 1947 C CA . ARG A 1 257 ? 4.32758 41.14070 53.35093 1.000 26.44981 249 ARG A CA 1
ATOM 1948 C C . ARG A 1 257 ? 3.87414 40.30475 54.54729 1.000 25.02095 249 ARG A C 1
ATOM 1949 O O . ARG A 1 257 ? 3.24451 40.83848 55.46932 1.000 24.97358 249 ARG A O 1
ATOM 1957 N N . GLU A 1 258 ? 4.21972 39.01122 54.57431 1.000 24.60406 250 GLU A N 1
ATOM 1958 C CA . GLU A 1 258 ? 3.76036 38.14172 55.65284 1.000 26.95646 250 GLU A CA 1
ATOM 1959 C C . GLU A 1 258 ? 4.50860 38.38749 56.96066 1.000 28.85509 250 GLU A C 1
ATOM 1960 O O . GLU A 1 258 ? 3.91116 38.29404 58.03729 1.000 28.37443 250 GLU A O 1
ATOM 1966 N N . LEU A 1 259 ? 5.80828 38.69276 56.89848 1.000 19.37337 251 LEU A N 1
ATOM 1967 C CA . LEU A 1 259 ? 6.64703 38.68367 58.09003 1.000 21.33901 251 LEU A CA 1
ATOM 1968 C C . LEU A 1 259 ? 6.93057 40.06615 58.65642 1.000 25.35562 251 LEU A C 1
ATOM 1969 O O . LEU A 1 259 ? 7.35023 40.16691 59.81637 1.000 24.24068 251 LEU A O 1
ATOM 1974 N N . LEU A 1 260 ? 6.74308 41.12339 57.87228 1.000 21.86377 252 LEU A N 1
ATOM 1975 C CA . LEU A 1 260 ? 6.94505 42.48581 58.34455 1.000 24.22792 252 LEU A CA 1
ATOM 1976 C C . LEU A 1 260 ? 5.62014 43.22790 58.30253 1.000 25.34929 252 LEU A C 1
ATOM 1977 O O . LEU A 1 260 ? 4.76409 42.95886 57.45311 1.000 27.47374 252 LEU A O 1
ATOM 1982 N N . GLY A 1 261 ? 5.44904 44.15450 59.23393 1.000 26.10875 253 GLY A N 1
ATOM 1983 C CA . GLY A 1 261 ? 4.25295 44.97167 59.23842 1.000 30.38921 253 GLY A CA 1
ATOM 1984 C C . GLY A 1 261 ? 4.18122 45.85924 58.01077 1.000 30.18173 253 GLY A C 1
ATOM 1985 O O . GLY A 1 261 ? 5.13848 46.03687 57.26650 1.000 26.90669 253 GLY A O 1
ATOM 1986 N N . ARG A 1 262 ? 2.99983 46.43886 57.81087 1.000 31.49243 254 ARG A N 1
ATOM 1987 C CA . ARG A 1 262 ? 2.73913 47.23388 56.61247 1.000 28.38824 254 ARG A CA 1
ATOM 1988 C C . ARG A 1 262 ? 3.74301 48.38034 56.45716 1.000 27.91156 254 ARG A C 1
ATOM 1989 O O . ARG A 1 262 ? 4.28553 48.60006 55.36803 1.000 26.05671 254 ARG A O 1
ATOM 1997 N N . ASP A 1 263 ? 4.02271 49.10361 57.54257 1.000 32.63982 255 ASP A N 1
ATOM 1998 C CA . ASP A 1 263 ? 4.93979 50.23830 57.46145 1.000 30.23158 255 ASP A CA 1
ATOM 1999 C C . ASP A 1 263 ? 6.38211 49.77461 57.24971 1.000 27.36127 255 ASP A C 1
ATOM 2000 O O . ASP A 1 263 ? 7.09473 50.30953 56.392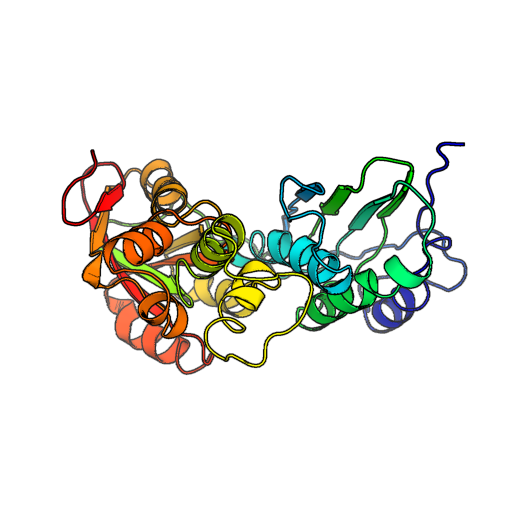58 1.000 26.74400 255 ASP A O 1
ATOM 2005 N N . ASP A 1 264 ? 6.83287 48.79005 58.03620 1.000 27.85235 256 ASP A N 1
ATOM 2006 C CA . ASP A 1 264 ? 8.18799 48.26871 57.87483 1.000 25.49881 256 ASP A CA 1
ATOM 2007 C C . ASP A 1 264 ? 8.39686 47.69883 56.47891 1.000 21.05136 256 ASP A C 1
ATOM 2008 O O . ASP A 1 264 ? 9.44429 47.91737 55.86698 1.000 20.07803 256 ASP A O 1
ATOM 2013 N N . ALA A 1 265 ? 7.42365 46.93826 55.96598 1.000 20.16487 257 ALA A N 1
ATOM 2014 C CA . ALA A 1 265 ? 7.57628 46.38683 54.61963 1.000 19.14448 257 ALA A CA 1
ATOM 2015 C C . ALA A 1 265 ? 7.68028 47.50291 53.58934 1.000 20.39772 257 ALA A C 1
ATOM 2016 O O . ALA A 1 265 ? 8.49037 47.43204 52.65928 1.000 17.70113 257 ALA A O 1
ATOM 2018 N N . ARG A 1 266 ? 6.85740 48.54013 53.73573 1.000 22.80221 258 ARG A N 1
ATOM 2019 C CA . ARG A 1 266 ? 6.93096 49.66467 52.81405 1.000 21.71703 258 ARG A CA 1
ATOM 2020 C C . ARG A 1 266 ? 8.29100 50.34403 52.88425 1.000 21.29902 258 ARG A C 1
ATOM 2021 O O . ARG A 1 266 ? 8.87025 50.70215 51.85456 1.000 19.52609 258 ARG A O 1
ATOM 2029 N N . ASP A 1 267 ? 8.81790 50.53361 54.09150 1.000 20.64734 259 ASP A N 1
ATOM 2030 C CA . ASP A 1 267 ? 10.11150 51.18805 54.21793 1.000 21.03889 259 ASP A CA 1
ATOM 2031 C C . ASP A 1 267 ? 11.21487 50.34027 53.60212 1.000 20.62508 259 ASP A C 1
ATOM 2032 O O . ASP A 1 267 ? 12.12118 50.86904 52.95114 1.000 19.68755 259 ASP A O 1
ATOM 2037 N N . CYS A 1 268 ? 11.16341 49.02300 53.81332 1.000 15.84621 260 CYS A N 1
ATOM 2038 C CA . CYS A 1 268 ? 12.13722 48.13994 53.17768 1.000 13.95277 260 CYS A CA 1
ATOM 2039 C C . CYS A 1 268 ? 12.06836 48.24174 51.66364 1.000 18.30770 260 CYS A C 1
ATOM 2040 O O . CYS A 1 268 ? 13.10101 48.25392 50.98672 1.000 15.37746 260 CYS A O 1
ATOM 2043 N N . ALA A 1 269 ? 10.85632 48.28131 51.11006 1.000 17.52113 261 ALA A N 1
ATOM 2044 C CA . ALA A 1 269 ? 10.71897 48.31140 49.65882 1.000 14.73318 261 ALA A CA 1
ATOM 2045 C C . ALA A 1 269 ? 11.22780 49.62788 49.07563 1.000 15.91371 261 ALA A C 1
ATOM 2046 O O . ALA A 1 269 ? 11.80732 49.64155 47.98311 1.000 16.06766 261 ALA A O 1
ATOM 2048 N N . LEU A 1 270 ? 11.00813 50.74249 49.79050 1.000 13.30569 262 LEU A N 1
ATOM 2049 C CA . LEU A 1 270 ? 11.39677 52.06330 49.29285 1.000 17.13182 262 LEU A CA 1
ATOM 2050 C C . LEU A 1 270 ? 12.87444 52.35198 49.50577 1.000 17.11210 262 LEU A C 1
ATOM 2051 O O . LEU A 1 270 ? 13.50332 53.01138 48.67025 1.000 18.73213 262 LEU A O 1
ATOM 2056 N N . ARG A 1 271 ? 13.43155 51.90008 50.63386 1.000 18.64154 263 ARG A N 1
ATOM 2057 C CA . ARG A 1 271 ? 14.74989 52.33578 51.07850 1.000 16.46296 263 ARG A CA 1
ATOM 2058 C C . ARG A 1 271 ? 15.66940 51.19508 51.50988 1.000 18.16695 263 ARG A C 1
ATOM 2059 O O . ARG A 1 271 ? 16.78224 51.46367 51.98607 1.000 20.94157 263 ARG A O 1
ATOM 2067 N N . GLY A 1 272 ? 15.25081 49.94418 51.34674 1.000 17.14798 264 GLY A N 1
ATOM 2068 C CA . GLY A 1 272 ? 16.05020 48.82921 51.83884 1.000 17.25488 264 GLY A CA 1
ATOM 2069 C C . GLY A 1 272 ? 17.30539 48.61867 51.01088 1.000 16.65128 264 GLY A C 1
ATOM 2070 O O . GLY A 1 272 ? 17.30881 48.79724 49.79348 1.000 17.31557 264 GLY A O 1
ATOM 2071 N N . GLY A 1 273 ? 18.38905 48.21379 51.68721 1.000 18.45163 265 GLY A N 1
ATOM 2072 C CA . GLY A 1 273 ? 19.61706 47.92975 50.97394 1.000 20.10767 265 GLY A CA 1
ATOM 2073 C C . GLY A 1 273 ? 19.60877 46.56607 50.30000 1.000 13.18339 265 GLY A C 1
ATOM 2074 O O . GLY A 1 273 ? 18.83812 45.66933 50.65638 1.000 15.73983 265 GLY A O 1
ATOM 2075 N N . ASP A 1 274 ? 20.46214 46.43538 49.27539 1.000 12.81686 266 ASP A N 1
ATOM 2076 C CA . ASP A 1 274 ? 20.91348 45.13962 48.74085 1.000 14.07013 266 ASP A CA 1
ATOM 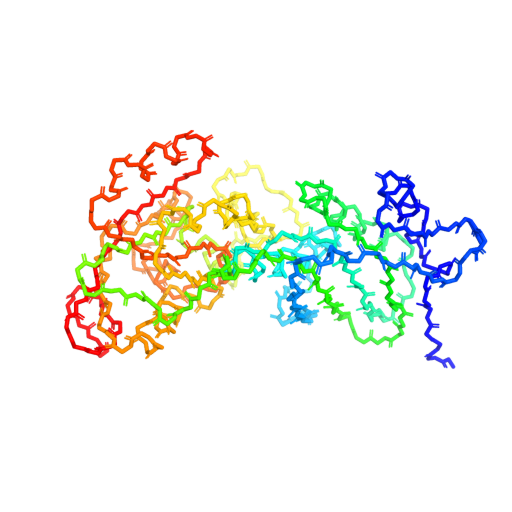2077 C C . ASP A 1 274 ? 19.84541 44.36927 47.97173 1.000 14.62745 266 ASP A C 1
ATOM 2078 O O . ASP A 1 274 ? 19.87092 43.13572 47.94568 1.000 12.61402 266 ASP A O 1
ATOM 2083 N N . ASP A 1 275 ? 18.91311 45.04610 47.29628 1.000 12.68446 267 ASP A N 1
ATOM 2084 C CA . ASP A 1 275 ? 17.97383 44.28451 46.46450 1.000 10.11127 267 ASP A CA 1
ATOM 2085 C C . ASP A 1 275 ? 18.68047 43.65204 45.27369 1.000 12.90867 267 ASP A C 1
ATOM 2086 O O . ASP A 1 275 ? 18.41254 42.48958 44.92668 1.000 12.87961 267 ASP A O 1
ATOM 2091 N N . TYR A 1 276 ? 19.58837 44.40562 44.65043 1.000 13.86291 268 TYR A N 1
ATOM 2092 C CA . TYR A 1 276 ? 20.25309 44.02761 43.40164 1.000 12.24011 268 TYR A CA 1
ATOM 2093 C C . TYR A 1 276 ? 19.22106 43.66882 42.32929 1.000 14.01603 268 TYR A C 1
ATOM 2094 O O . TYR A 1 276 ? 19.36312 42.70631 41.57689 1.000 13.57924 268 TYR A O 1
ATOM 2103 N N . GLU A 1 277 ? 18.17975 44.49522 42.24606 1.000 13.49619 269 GLU A N 1
ATOM 2104 C CA . GLU A 1 277 ? 17.22011 44.49449 41.15366 1.000 13.46316 269 GLU A CA 1
ATOM 2105 C C . GLU A 1 277 ? 17.59594 45.59838 40.17476 1.000 15.72562 269 GLU A C 1
ATOM 2106 O O . GLU A 1 277 ? 18.48591 46.39644 40.44322 1.000 16.50460 269 GLU A O 1
ATOM 2112 N N . LEU A 1 278 ? 16.93825 45.62503 39.01455 1.000 12.60316 270 LEU A N 1
ATOM 2113 C CA . LEU A 1 278 ? 17.17562 46.67437 38.02469 1.000 12.40442 270 LEU A CA 1
ATOM 2114 C C . LEU A 1 278 ? 15.95442 47.57741 37.94705 1.000 14.07837 270 LEU A C 1
ATOM 2115 O O . LEU A 1 278 ? 14.83211 47.08528 37.82413 1.000 14.93257 270 LEU A O 1
ATOM 2120 N N . CYS A 1 279 ? 16.17109 48.88540 38.00833 1.000 14.62684 271 CYS A N 1
ATOM 2121 C CA . CYS A 1 279 ? 15.10945 49.87094 37.80125 1.000 11.40644 271 CYS A CA 1
ATOM 2122 C C . CYS A 1 279 ? 15.38628 50.57344 36.48639 1.000 15.63311 271 CYS A C 1
ATOM 2123 O O . CYS A 1 279 ? 16.52753 50.98448 36.23092 1.000 17.03934 271 CYS A O 1
ATOM 2126 N N . PHE A 1 280 ? 14.36751 50.67904 35.62420 1.000 14.35271 272 PHE A N 1
ATOM 2127 C CA . PHE A 1 280 ? 14.59400 51.30788 34.32768 1.000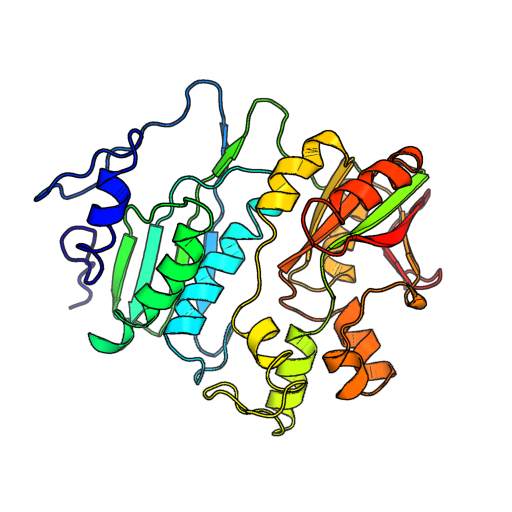 12.34980 272 PHE A CA 1
ATOM 2128 C C . PHE A 1 280 ? 13.38691 52.13275 33.91648 1.000 14.65743 272 PHE A C 1
ATOM 2129 O O . PHE A 1 280 ? 12.30224 52.02398 34.49163 1.000 15.33573 272 PHE A O 1
ATOM 2137 N N . THR A 1 281 ? 13.59671 52.98997 32.92104 1.000 11.99728 273 THR A N 1
ATOM 2138 C CA . THR A 1 281 ? 12.51583 53.76650 32.34600 1.000 11.81119 273 THR A CA 1
ATOM 2139 C C . THR A 1 281 ? 12.38799 53.39450 30.87470 1.000 17.07080 273 THR A C 1
ATOM 2140 O O . THR A 1 281 ? 13.37371 53.00002 30.23122 1.000 17.29749 273 THR A O 1
ATOM 2144 N N . ALA A 1 282 ? 11.15672 53.47978 30.36960 1.000 16.07032 274 ALA A N 1
ATOM 2145 C CA . ALA A 1 282 ? 10.83450 53.10159 29.00134 1.000 13.88658 274 ALA A CA 1
ATOM 2146 C C . ALA A 1 282 ? 9.66929 53.94686 28.50647 1.000 15.54195 274 ALA A C 1
ATOM 2147 O O . ALA A 1 282 ? 8.81159 54.37056 29.28733 1.000 16.98536 274 ALA A O 1
ATOM 2149 N N . ALA A 1 283 ? 9.63797 54.17921 27.19730 1.000 18.08675 275 ALA A N 1
ATOM 2150 C CA . ALA A 1 283 ? 8.50094 54.86311 26.59624 1.000 19.01229 275 ALA A CA 1
ATOM 2151 C C . ALA A 1 283 ? 7.20768 54.12624 26.93014 1.000 19.85425 275 ALA A C 1
ATOM 2152 O O . ALA A 1 283 ? 7.18213 52.89699 27.02795 1.000 17.68075 275 ALA A O 1
ATOM 2154 N N . ALA A 1 284 ? 6.11530 54.89482 27.08530 1.000 21.29285 276 ALA A N 1
ATOM 2155 C CA . ALA A 1 284 ? 4.83425 54.29440 27.47358 1.000 23.97834 276 ALA A CA 1
ATOM 2156 C C . ALA A 1 284 ? 4.34607 53.25655 26.46967 1.000 24.34128 276 ALA A C 1
ATOM 2157 O O . ALA A 1 284 ? 3.58812 52.34381 26.83418 1.000 22.38038 276 ALA A O 1
ATOM 2159 N N . ASP A 1 285 ? 4.74467 53.37234 25.20385 1.000 21.29327 277 ASP A N 1
ATOM 2160 C CA . ASP A 1 285 ? 4.27021 52.41306 24.21733 1.000 22.61480 277 ASP A CA 1
ATOM 2161 C C . ASP A 1 285 ? 5.03130 51.08888 24.25194 1.000 22.34111 277 ASP A C 1
ATOM 2162 O O . ASP A 1 285 ? 4.73198 50.20518 23.43834 1.000 24.18747 277 ASP A O 1
ATOM 2167 N N . GLN A 1 286 ? 5.96293 50.91470 25.18949 1.000 22.16704 278 GLN A N 1
ATOM 2168 C CA . GLN A 1 286 ? 6.64579 49.64557 25.40176 1.000 18.73943 278 GLN A CA 1
ATOM 2169 C C . GLN A 1 286 ? 5.93400 48.73791 26.40917 1.000 22.86812 278 GLN A C 1
ATOM 2170 O O . GLN A 1 286 ? 6.48019 47.69058 26.76046 1.000 18.00644 278 GLN A O 1
ATOM 2176 N N . ARG A 1 287 ? 4.73191 49.10404 26.87735 1.000 22.16987 279 ARG A N 1
ATOM 2177 C CA . ARG A 1 287 ? 4.12520 48.34227 27.96796 1.000 21.43893 279 ARG A CA 1
ATOM 2178 C C . ARG A 1 287 ? 3.85378 46.90658 27.55402 1.000 19.20839 279 ARG A C 1
ATOM 2179 O O . ARG A 1 287 ? 4.21199 45.97017 28.28054 1.000 20.82186 279 ARG A O 1
ATOM 2187 N N . ASP A 1 288 ? 3.20163 46.71853 26.39961 1.000 20.53040 280 ASP A N 1
ATOM 2188 C CA . ASP A 1 288 ? 2.90834 45.38133 25.89975 1.000 21.68545 280 ASP A CA 1
ATOM 2189 C C . ASP A 1 288 ? 4.18469 44.56275 25.76301 1.000 25.47150 280 ASP A C 1
ATOM 2190 O O . ASP A 1 288 ? 4.23784 43.40040 26.17736 1.000 23.68398 280 ASP A O 1
ATOM 2195 N N . ALA A 1 289 ? 5.22542 45.16515 25.18502 1.000 22.00302 281 ALA A N 1
ATOM 2196 C CA . ALA A 1 289 ? 6.46317 44.43520 24.93616 1.000 28.98835 281 ALA A CA 1
ATOM 2197 C C . ALA A 1 289 ? 7.12996 44.02792 26.23993 1.000 23.56794 281 ALA A C 1
ATOM 2198 O O . ALA A 1 289 ? 7.67060 42.92181 26.35053 1.000 22.95586 281 ALA A O 1
ATOM 2200 N N . LEU A 1 290 ? 7.09603 44.90903 27.24132 1.000 19.96008 282 LEU A N 1
ATOM 2201 C CA . LEU A 1 290 ? 7.73837 44.60144 28.51078 1.000 17.13510 282 LEU A CA 1
ATOM 2202 C C . LEU A 1 290 ? 6.97202 43.53745 29.28260 1.000 17.63048 282 LEU A C 1
ATOM 2203 O O . LEU A 1 290 ? 7.58621 42.72118 29.97037 1.000 18.03422 282 LEU A O 1
ATOM 2208 N N . HIS A 1 291 ? 5.63902 43.50728 29.18137 1.000 21.05377 283 HIS A N 1
ATOM 2209 C CA . HIS A 1 291 ? 4.91348 42.38953 29.78371 1.000 21.17790 283 HIS A CA 1
ATOM 2210 C C . HIS A 1 291 ? 5.28833 41.08384 29.10425 1.000 23.19314 283 HIS A C 1
ATOM 2211 O O . HIS A 1 291 ? 5.46399 40.05151 29.76661 1.000 22.87312 283 HIS A O 1
ATOM 2218 N N . TYR A 1 292 ? 5.44245 41.12198 27.78283 1.000 21.69640 284 TYR A N 1
ATOM 2219 C CA . TYR A 1 292 ? 5.87372 39.93718 27.05715 1.000 22.95251 284 TYR A CA 1
ATOM 2220 C C . TYR A 1 292 ? 7.27325 39.52745 27.47854 1.000 23.09891 284 TYR A C 1
ATOM 2221 O O . TYR A 1 292 ? 7.56412 38.33440 27.61957 1.000 23.63972 284 TYR A O 1
ATOM 2230 N N . LEU A 1 293 ? 8.15796 40.50906 27.67054 1.000 19.99561 285 LEU A N 1
ATOM 2231 C CA . LEU A 1 293 ? 9.52463 40.20941 28.09277 1.000 18.77542 285 LEU A CA 1
ATOM 2232 C C . LEU A 1 293 ? 9.53827 39.54349 29.46092 1.000 19.51770 285 LEU A C 1
ATOM 2233 O O . LEU A 1 293 ? 10.28916 38.58610 29.69136 1.000 22.48419 285 LEU A O 1
ATOM 2238 N N . ALA A 1 294 ? 8.71462 40.04464 30.38555 1.000 18.76866 286 ALA A N 1
ATOM 2239 C CA . ALA A 1 294 ? 8.64427 39.45280 31.71372 1.000 17.51766 286 ALA A CA 1
ATOM 2240 C C . ALA A 1 294 ? 8.22372 37.99350 31.62534 1.000 19.94616 286 ALA A C 1
ATOM 2241 O O . ALA A 1 294 ? 8.78685 37.13855 32.31323 1.000 19.69304 286 ALA A O 1
ATOM 2243 N N . GLU A 1 295 ? 7.24578 37.68744 30.77370 1.000 20.88984 287 GLU A N 1
ATOM 2244 C CA A GLU A 1 295 ? 6.85259 36.29403 30.57711 0.516 25.03843 287 GLU A CA 1
ATOM 2245 C CA B GLU A 1 295 ? 6.86032 36.28928 30.59733 0.484 25.04105 287 GLU A CA 1
ATOM 2246 C C . GLU A 1 295 ? 7.99429 35.48526 29.97875 1.000 25.81432 287 GLU A C 1
ATOM 2247 O O . GLU A 1 295 ? 8.23088 34.33693 30.37314 1.000 23.95954 287 GLU A O 1
ATOM 2258 N N . SER A 1 296 ? 8.70197 36.07144 29.01235 1.000 25.16177 288 SER A N 1
ATOM 2259 C CA . SER A 1 296 ? 9.78915 35.36983 28.33535 1.000 24.63848 288 SER A CA 1
ATOM 2260 C C . SER A 1 296 ? 10.91871 35.02959 29.29940 1.000 25.64975 288 SER A C 1
ATOM 2261 O O . SER A 1 296 ? 11.48092 33.92156 29.25448 1.000 23.92421 288 SER A O 1
ATOM 2264 N N . LEU A 1 297 ? 11.23638 35.95439 30.20024 1.000 22.84054 289 LEU A N 1
ATOM 2265 C CA . LEU A 1 297 ? 12.29630 35.78867 31.18509 1.000 19.89845 289 LEU A CA 1
ATOM 2266 C C . LEU A 1 297 ? 11.85143 35.04361 32.43170 1.000 19.48531 289 LEU A C 1
ATOM 2267 O O . LEU A 1 297 ? 12.70333 34.72657 33.26433 1.000 23.13137 289 LEU A O 1
ATOM 2272 N N . ASP A 1 298 ? 10.55431 34.78564 32.59627 1.000 21.63278 290 ASP A N 1
ATOM 2273 C CA . ASP A 1 298 ? 10.02438 34.29402 33.86740 1.000 27.92841 290 ASP A CA 1
ATOM 2274 C C . ASP A 1 298 ? 10.57523 35.14171 35.01416 1.000 26.35783 290 ASP A C 1
ATOM 2275 O O . ASP A 1 298 ? 11.08406 34.64217 36.02613 1.000 21.77389 290 ASP A O 1
ATOM 2280 N N . LEU A 1 299 ? 10.49613 36.46484 34.82435 1.000 19.36697 291 LEU A N 1
ATOM 2281 C CA . LEU A 1 299 ? 10.98217 37.44343 35.78098 1.000 18.57600 291 LEU A CA 1
ATOM 2282 C C . LEU A 1 299 ? 9.96152 38.56843 35.88580 1.000 18.40589 291 LEU A C 1
ATOM 2283 O O . LEU A 1 299 ? 9.63743 39.19940 34.87633 1.000 15.38723 291 LEU A O 1
ATOM 2288 N N . PRO A 1 300 ? 9.42640 38.85246 37.06274 1.000 17.34344 292 PRO A N 1
ATOM 2289 C CA . PRO A 1 300 ? 8.45516 39.94702 37.16100 1.000 19.59527 292 PRO A CA 1
ATOM 2290 C C . PRO A 1 300 ? 9.08269 41.27082 36.75923 1.000 17.71506 292 PRO A C 1
ATOM 2291 O O . PRO A 1 300 ? 10.19949 41.59569 37.16334 1.000 16.44887 292 PRO A O 1
ATOM 2295 N N . LEU A 1 301 ? 8.34328 42.03695 35.96139 1.000 18.58597 293 LEU A N 1
ATOM 2296 C CA . LEU A 1 301 ? 8.64480 43.44211 35.70155 1.000 13.95093 293 LEU A CA 1
ATOM 2297 C C . LEU A 1 301 ? 7.39493 44.23760 36.03448 1.000 16.00396 293 LEU A C 1
ATOM 2298 O O . LEU A 1 301 ? 6.32768 43.97808 35.46461 1.000 16.26267 293 LEU A O 1
ATOM 2303 N N . THR A 1 302 ? 7.52911 45.19973 36.94048 1.000 15.62849 294 THR A N 1
ATOM 2304 C CA . THR A 1 302 ? 6.38670 45.89587 37.51209 1.000 15.18930 294 THR A CA 1
ATOM 2305 C C . THR A 1 302 ? 6.48675 47.38103 37.20400 1.000 17.39559 294 THR A C 1
ATOM 2306 O O . THR A 1 302 ? 7.50401 48.00871 37.49988 1.000 16.55763 294 THR A O 1
ATOM 2310 N N . ARG A 1 303 ? 5.42841 47.93595 36.61078 1.000 18.80358 295 ARG A N 1
ATOM 2311 C CA . ARG A 1 303 ? 5.37107 49.37009 36.34343 1.000 16.72179 295 ARG A CA 1
ATOM 2312 C C . ARG A 1 303 ? 5.02096 50.09548 37.64141 1.000 15.47333 295 ARG A C 1
ATOM 2313 O O . ARG A 1 303 ? 3.95157 49.86751 38.21807 1.000 19.54331 295 ARG A O 1
ATOM 2321 N N . ILE A 1 304 ? 5.92028 50.95864 38.10616 1.000 13.57844 296 ILE A N 1
ATOM 2322 C CA . ILE A 1 304 ? 5.79887 51.54762 39.43189 1.000 15.17577 296 ILE A CA 1
ATOM 2323 C C . ILE A 1 304 ? 5.66910 53.06636 39.41590 1.000 17.53014 296 ILE A C 1
ATOM 2324 O O . ILE A 1 304 ? 5.46786 53.66199 40.47854 1.000 14.99471 296 ILE A O 1
ATOM 2329 N N . GLY A 1 305 ? 5.77254 53.71984 38.26654 1.000 16.95270 297 GLY A N 1
ATOM 2330 C CA . GLY A 1 305 ? 5.78862 55.17329 38.28741 1.000 20.34203 297 GLY A CA 1
ATOM 2331 C C . GLY A 1 305 ? 5.99938 55.76411 36.91775 1.000 18.42632 297 GLY A C 1
ATOM 2332 O O . GLY A 1 305 ? 5.83236 55.08852 35.89887 1.000 17.55264 297 GLY A O 1
ATOM 2333 N N . ARG A 1 306 ? 6.38719 57.04094 36.90946 1.000 17.00870 298 ARG A N 1
ATOM 2334 C CA . ARG A 1 306 ? 6.47933 57.80101 35.67304 1.000 15.34861 298 ARG A CA 1
ATOM 2335 C C . ARG A 1 306 ? 7.54114 58.88361 35.81377 1.000 14.09478 298 ARG A C 1
ATOM 2336 O O . ARG A 1 306 ? 7.85380 59.33707 36.92245 1.000 16.24986 298 ARG A O 1
ATOM 2344 N N . ILE A 1 307 ? 8.11114 59.26884 34.66845 1.000 14.07141 299 ILE A N 1
ATOM 2345 C CA . ILE A 1 307 ? 9.07110 60.36491 34.56585 1.000 15.62389 299 ILE A CA 1
ATOM 2346 C C . ILE A 1 307 ? 8.31149 61.59357 34.09935 1.000 16.85457 299 ILE A C 1
ATOM 2347 O O . ILE A 1 307 ? 7.48209 61.49639 33.18656 1.000 15.47767 299 ILE A O 1
ATOM 2352 N N . ALA A 1 308 ? 8.57357 62.75177 34.72512 1.000 17.07466 300 ALA A N 1
ATOM 2353 C CA . ALA A 1 308 ? 7.78091 63.94703 34.46581 1.000 17.11725 300 ALA A CA 1
ATOM 2354 C C . ALA A 1 308 ? 8.64205 65.19092 34.64496 1.000 14.92241 300 ALA A C 1
ATOM 2355 O O . ALA A 1 308 ? 9.76301 65.13400 35.16725 1.000 14.43847 300 ALA A O 1
ATOM 2357 N N . ASP A 1 309 ? 8.09032 66.31696 34.19543 1.000 15.69143 301 ASP A N 1
ATOM 2358 C CA . ASP A 1 309 ? 8.70915 67.61857 34.41194 1.000 16.90917 301 ASP A CA 1
ATOM 2359 C C . ASP A 1 309 ? 8.92525 67.85275 35.90447 1.000 18.82728 301 ASP A C 1
ATOM 2360 O O . ASP A 1 309 ? 8.11152 67.44397 36.73369 1.000 16.10096 301 ASP A O 1
ATOM 2365 N N . GLY A 1 310 ? 10.01945 68.54575 36.24194 1.000 17.83260 302 GLY A N 1
ATOM 2366 C CA . GLY A 1 310 ? 10.34269 68.84214 37.63317 1.000 16.12477 302 GLY A CA 1
ATOM 2367 C C . GLY A 1 310 ? 11.69456 68.28096 38.04585 1.000 17.58142 302 GLY A C 1
ATOM 2368 O O . GLY A 1 310 ? 12.56114 68.03316 37.19353 1.000 15.94437 302 GLY A O 1
ATOM 2369 N N . GLN A 1 311 ? 11.89467 68.07233 39.34927 1.000 15.40724 303 GLN A N 1
ATOM 2370 C CA . GLN A 1 311 ? 13.15177 67.51574 39.84418 1.000 14.87868 303 GLN A CA 1
ATOM 2371 C C . GLN A 1 311 ? 12.85824 66.56115 40.98705 1.000 17.04297 303 GLN A C 1
ATOM 2372 O O . GLN A 1 311 ? 11.88920 66.74898 41.73924 1.000 15.02722 303 GLN A O 1
ATOM 2378 N N . GLY A 1 312 ? 13.72876 65.55998 41.12512 1.000 16.53463 304 GLY A N 1
ATOM 2379 C CA . GLY A 1 312 ? 13.78266 64.71207 42.29819 1.000 16.08517 304 GLY A CA 1
ATOM 2380 C C . GLY A 1 312 ? 12.85426 63.51184 42.22340 1.000 15.60751 304 GLY A C 1
ATOM 2381 O O . GLY A 1 312 ? 11.93276 63.44027 41.40939 1.000 16.25389 304 GLY A O 1
ATOM 2382 N N . VAL A 1 313 ? 13.10667 62.55674 43.11847 1.000 17.40990 305 VAL A N 1
ATOM 2383 C CA . VAL A 1 313 ? 12.23304 61.39752 43.27601 1.000 16.52080 305 VAL A CA 1
ATOM 2384 C C . VAL A 1 313 ? 11.08876 61.75588 44.20373 1.000 16.37852 305 VAL A C 1
ATOM 2385 O O . VAL A 1 313 ? 11.28795 62.38132 45.24653 1.000 18.41988 305 VAL A O 1
ATOM 2389 N N . HIS A 1 314 ? 9.88216 61.37540 43.81237 1.000 15.43564 306 HIS A N 1
ATOM 2390 C CA . HIS A 1 314 ? 8.68795 61.63704 44.58633 1.000 16.59490 306 HIS A CA 1
ATOM 2391 C C . HIS A 1 314 ? 8.08840 60.29277 44.95932 1.000 14.02115 306 HIS A C 1
ATOM 2392 O O . HIS A 1 314 ? 8.19193 59.32587 44.19876 1.000 18.63452 306 HIS A O 1
ATOM 2399 N N . VAL A 1 315 ? 7.48426 60.24218 46.13732 1.000 17.29061 307 VAL A N 1
ATOM 2400 C CA . VAL A 1 315 ? 6.65479 59.11778 46.54604 1.000 17.02009 307 VAL A CA 1
ATOM 2401 C C . VAL A 1 315 ? 5.26860 59.67068 46.78479 1.000 19.05724 307 VAL A C 1
ATOM 2402 O O . VAL A 1 315 ? 5.09029 60.57271 47.61829 1.000 19.25575 307 VAL A O 1
ATOM 2406 N N . ASP A 1 316 ? 4.28587 59.12815 46.06355 1.000 17.70214 308 ASP A N 1
ATOM 2407 C CA . ASP A 1 316 ? 2.90902 59.58168 46.20150 1.000 20.57920 308 ASP A CA 1
ATOM 2408 C C . ASP A 1 316 ? 2.82891 61.10903 46.11980 1.000 24.06621 308 ASP A C 1
ATOM 2409 O O . ASP A 1 316 ? 2.10888 61.76047 46.87866 1.000 23.61522 308 ASP A O 1
ATOM 2414 N N . GLY A 1 317 ? 3.61181 61.68844 45.20571 1.000 20.15328 309 GLY A N 1
ATOM 2415 C CA . GLY A 1 317 ? 3.55622 63.11015 44.91988 1.000 24.13521 309 GLY A CA 1
ATOM 2416 C C . GLY A 1 317 ? 4.51656 63.99045 45.70493 1.000 24.72506 309 GLY A C 1
ATOM 2417 O O . GLY A 1 317 ? 4.64951 65.17789 45.37631 1.000 22.72829 309 GLY A O 1
ATOM 2418 N N . GLU A 1 318 ? 5.19927 63.46469 46.71852 1.000 21.27408 310 GLU A N 1
ATOM 2419 C CA . GLU A 1 318 ? 6.01772 64.29066 47.60506 1.000 19.64343 310 GLU A CA 1
ATOM 2420 C C . GLU A 1 318 ? 7.49190 63.96647 47.40469 1.000 21.97792 310 GLU A C 1
ATOM 2421 O O . GLU A 1 318 ? 7.87543 62.79675 47.43299 1.000 18.08914 310 GLU A O 1
ATOM 2427 N N . ALA A 1 319 ? 8.32181 64.99629 47.23146 1.000 22.66849 311 ALA A N 1
ATOM 2428 C CA . ALA A 1 319 ? 9.75597 64.77698 47.07618 1.000 24.78927 311 ALA A CA 1
ATOM 2429 C C . ALA A 1 319 ? 10.54974 65.04852 48.34571 1.000 33.68875 311 ALA A C 1
ATOM 2430 O O . ALA A 1 319 ? 11.64353 64.49475 48.50268 1.000 48.66483 311 ALA A O 1
ATOM 2432 N N . ALA A 1 320 ? 10.03590 65.88231 49.24597 1.000 30.11775 312 ALA A N 1
ATOM 2433 C CA . ALA A 1 320 ? 10.61241 66.04203 50.59055 1.000 35.67866 312 ALA A CA 1
ATOM 2434 C C . ALA A 1 320 ? 10.86871 64.68254 51.23706 1.000 37.33346 312 ALA A C 1
ATOM 2435 O O . ALA A 1 320 ? 10.14174 63.72797 50.96469 1.000 41.65331 312 ALA A O 1
#

B-factor: mean 23.01, std 9.04, range [10.11, 74.08]

Secondary structure (DSSP, 8-state):
----B-TTS-TTHHHHHHHHTT-TTEE--SS-SS-EE---TTSEEEEEEEEEEBTTTB-TT--HHHHHHHHHHHHHHHHHHTT-EEEEEEEEEEESS--HHHHHHHHHHHHHHHHHTT-EEEEEEEEESSSEEEEEEEEEE-TT----SS---TTPEEEEES-SSHHHHHHHHHHTT---SSS--S-HHHHHHHHHHHS----HHHHHHHTTT-SEEEEESS-HHHHHHHHHHHHTSEEEE-GGGS---HHHHHHS-HHHHHHHHHH-S---EEEEEE-GGGHHHHHHHHHHHT--EEEEEEEESSSEEEETTB--

Organism: Stenotrophomonas maltophilia (strain K279a) (NCBI:txid522373)

Solvent-accessible surface area: 14605 Å² total; per-residue (Å²): 119,138,127,116,70,63,10,42,50,12,74,11,18,106,83,1,54,59,64,4,148,143,52,154,29,10,120,16,31,158,49,59,106,70,20,120,55,120,56,134,112,91,49,113,75,32,86,16,69,39,54,6,50,34,50,113,79,8,16,107,76,10,140,8,59,4,3,0,29,10,0,0,0,10,0,0,0,34,0,0,10,55,11,0,121,9,4,2,0,43,3,41,5,28,13,72,136,103,50,150,112,56,20,112,33,0,0,61,0,0,1,37,1,1,66,113,33,104,6,4,4,17,10,25,29,24,30,171,14,120,34,24,0,36,0,45,0,34,0,17,9,23,84,56,82,33,10,98,97,38,133,9,97,113,52,3,6,0,0,0,0,4,31,0,0,4,2,13,0,0,64,68,12,74,117,124,70,54,13,90,0,23,73,78,38,186,114,76,36,57,32,58,1,11,51,40,11,4,78,0,55,3,38,5,67,2,0,58,100,0,105,84,54,9,55,0,1,0,8,0,23,98,0,0,33,49,5,0,19,72,0,2,76,129,15,106,7,0,0,32,3,63,9,136,43,6,17,34,22,134,4,0,150,112,42,16,46,206,106,55,3,96,47,2,0,0,126,6,33,36,3,18,0,0,0,0,0,0,30,50,118,47,90,122,38,0,96,164,6,13,145,64,33,136,18,77,12,36,106,1,17,126,3,20,125,35,112,30,25,25,24,90,54,105,50,124

InterPro domains:
  IPR006283 Thiamine-monophosphate kinase-like [MF_02128] (3-319)
  IPR006283 Thiamine-monophosphate kinase-like [PIRSF005303] (2-319)
  IPR006283 Thiamine-monophosphate kinase-like [PTHR30270] (2-310)
  IPR006283 Thiamine-monophosphate kinase-like [TIGR01379] (5-319)
  IPR006283 Thiamine-monophosphate kinase-like [cd02194] (5-299)
  IPR010918 PurM-like, C-terminal domain [PF02769] (204-307)
  IPR016188 PurM-like, N-terminal domain [PF00586] (27-137)
  IPR036676 PurM-like, C-terminal domain superfamily [G3DSA:3.90.650.10] (144-320)
  IPR036676 PurM-like, C-terminal domain superfamily [SSF56042] (142-309)
  IPR036921 PurM-like, N-terminal domain superfamily [G3DSA:3.30.1330.10] (2-143)
  IPR036921 PurM-like, N-terminal domain superfamily [SSF55326] (4-137)

Radius of gyration: 20.18 Å; Cα contacts (8 Å, |Δi|>4): 741; chains: 1; bounding box: 54×45×49 Å